Protein AF-A0A1E1WFY2-F1 (afdb_monomer)

InterPro domains:
  IPR058698 CUB domain, metazoa [PF26080] (80-244)

Mean predicted aligned error: 3.87 Å

Structure (mmCIF, N/CA/C/O backbone):
data_AF-A0A1E1WFY2-F1
#
_entry.id   AF-A0A1E1WFY2-F1
#
loop_
_atom_site.group_PDB
_atom_site.id
_atom_site.type_symbol
_atom_site.label_atom_id
_atom_site.label_alt_id
_atom_site.label_comp_id
_atom_site.label_asym_id
_atom_site.label_entity_id
_atom_site.label_seq_id
_atom_site.pdbx_PDB_ins_code
_atom_site.Cartn_x
_atom_site.Cartn_y
_atom_site.Cartn_z
_atom_site.occupancy
_atom_site.B_iso_or_equiv
_atom_site.auth_seq_id
_atom_site.auth_comp_id
_atom_site.auth_asym_id
_atom_site.auth_atom_id
_atom_site.pdbx_PDB_model_num
ATOM 1 N N . MET A 1 1 ? 14.589 0.138 2.483 1.00 93.06 1 MET A N 1
ATOM 2 C CA . MET A 1 1 ? 15.326 -0.641 1.476 1.00 93.06 1 MET A CA 1
ATOM 3 C C . MET A 1 1 ? 15.041 -0.007 0.137 1.00 93.06 1 MET A C 1
ATOM 5 O O . MET A 1 1 ? 13.886 0.296 -0.100 1.00 93.06 1 MET A O 1
ATOM 9 N N . VAL A 1 2 ? 16.063 0.211 -0.686 1.00 95.25 2 VAL A N 1
ATOM 10 C CA . VAL A 1 2 ? 15.942 0.830 -2.009 1.00 95.25 2 VAL A CA 1
ATOM 11 C C . VAL A 1 2 ? 16.598 -0.080 -3.036 1.00 95.25 2 VAL A C 1
ATOM 13 O O . VAL A 1 2 ? 17.821 -0.265 -3.018 1.00 95.25 2 VAL A O 1
ATOM 16 N N . LEU A 1 3 ? 15.756 -0.639 -3.896 1.00 96.06 3 LEU A N 1
ATOM 17 C CA . LEU A 1 3 ? 16.089 -1.449 -5.062 1.00 96.06 3 LEU A CA 1
ATOM 18 C C . LEU A 1 3 ? 15.599 -0.749 -6.336 1.00 96.06 3 LEU A C 1
ATOM 20 O O . LEU A 1 3 ? 14.992 0.323 -6.255 1.00 96.06 3 LEU A O 1
ATOM 24 N N . ALA A 1 4 ? 15.906 -1.318 -7.506 1.00 96.12 4 ALA A N 1
ATOM 25 C CA . ALA A 1 4 ? 15.377 -0.812 -8.763 1.00 96.12 4 ALA A CA 1
ATOM 26 C C . ALA A 1 4 ? 13.846 -0.781 -8.688 1.00 96.12 4 ALA A C 1
ATOM 28 O O . ALA A 1 4 ? 13.233 -1.650 -8.060 1.00 96.12 4 ALA A O 1
ATOM 29 N N . GLN A 1 5 ? 13.252 0.242 -9.301 1.00 96.19 5 GLN A N 1
ATOM 30 C CA . GLN A 1 5 ? 11.806 0.306 -9.495 1.00 96.19 5 GLN A CA 1
ATOM 31 C C . GLN A 1 5 ? 11.330 -0.923 -10.290 1.00 96.19 5 GLN A C 1
ATOM 33 O O . GLN A 1 5 ? 12.148 -1.526 -11.002 1.00 96.19 5 GLN A O 1
ATOM 38 N N . PRO A 1 6 ? 10.047 -1.310 -10.174 1.00 96.44 6 PRO A N 1
ATOM 39 C CA . PRO A 1 6 ? 9.466 -2.238 -11.134 1.00 96.44 6 PRO A CA 1
ATOM 40 C C . PRO A 1 6 ? 9.626 -1.696 -12.562 1.00 96.44 6 PRO A C 1
ATOM 42 O O . PRO A 1 6 ? 9.905 -0.507 -12.768 1.00 96.44 6 PRO A O 1
ATOM 45 N N . ASP A 1 7 ? 9.450 -2.561 -13.558 1.00 95.38 7 ASP A N 1
ATOM 46 C CA . ASP A 1 7 ? 9.245 -2.076 -14.923 1.00 95.38 7 ASP A CA 1
ATOM 47 C C . ASP A 1 7 ? 7.964 -1.228 -15.025 1.00 95.38 7 ASP A C 1
ATOM 49 O O . ASP A 1 7 ? 7.271 -0.977 -14.034 1.00 95.38 7 ASP A O 1
ATOM 53 N N . GLY A 1 8 ? 7.683 -0.694 -16.215 1.00 94.50 8 GLY A N 1
ATOM 54 C CA . GLY A 1 8 ? 6.564 0.229 -16.367 1.00 94.50 8 GLY A CA 1
ATOM 55 C C . GLY A 1 8 ? 5.192 -0.399 -16.112 1.00 94.50 8 GLY A C 1
ATOM 56 O O . GLY A 1 8 ? 4.263 0.353 -15.840 1.00 94.50 8 GLY A O 1
ATOM 57 N N . ASP A 1 9 ? 5.093 -1.733 -16.138 1.00 94.69 9 ASP A N 1
ATOM 58 C CA . ASP A 1 9 ? 3.885 -2.514 -15.841 1.00 94.69 9 ASP A CA 1
ATOM 59 C C . ASP A 1 9 ? 3.888 -3.047 -14.388 1.00 94.69 9 ASP A C 1
ATOM 61 O O . ASP A 1 9 ? 3.226 -4.030 -14.063 1.00 94.69 9 ASP A O 1
ATOM 65 N N . GLY A 1 10 ? 4.693 -2.462 -13.494 1.00 95.62 10 GLY A N 1
ATOM 66 C CA . GLY A 1 10 ? 4.660 -2.804 -12.072 1.00 95.62 10 GLY A CA 1
ATOM 67 C C . GLY A 1 10 ? 5.338 -4.133 -11.710 1.00 95.62 10 GLY A C 1
ATOM 68 O O . GLY A 1 10 ? 5.250 -4.566 -10.557 1.00 95.62 10 GLY A O 1
ATOM 69 N N . VAL A 1 11 ? 6.062 -4.789 -12.626 1.00 96.81 11 VAL A N 1
ATOM 70 C CA . VAL A 1 11 ? 6.688 -6.095 -12.368 1.00 96.81 11 VAL A CA 1
ATOM 71 C C . VAL A 1 11 ? 8.139 -5.947 -11.894 1.00 96.81 11 VAL A C 1
ATOM 73 O O . VAL A 1 11 ? 8.985 -5.279 -12.490 1.00 96.81 11 VAL A O 1
ATOM 76 N N . CYS A 1 12 ? 8.472 -6.631 -10.798 1.00 96.94 12 CYS A N 1
ATOM 77 C CA . CYS A 1 12 ? 9.799 -6.604 -10.178 1.00 96.94 12 CYS A CA 1
ATOM 78 C C . CYS A 1 12 ? 10.823 -7.514 -10.885 1.00 96.94 12 CYS A C 1
ATOM 80 O O . CYS A 1 12 ? 11.250 -8.535 -10.339 1.00 96.94 12 CYS A O 1
ATOM 82 N N . THR A 1 13 ? 11.215 -7.154 -12.110 1.00 95.19 13 THR A N 1
ATOM 83 C CA . THR A 1 13 ? 12.101 -7.958 -12.977 1.00 95.19 13 THR A CA 1
ATOM 84 C C . THR A 1 13 ? 13.595 -7.647 -12.825 1.00 95.19 13 THR A C 1
ATOM 86 O O . THR A 1 13 ? 14.428 -8.544 -12.958 1.00 95.19 13 THR A O 1
ATOM 89 N N . THR A 1 14 ? 13.957 -6.391 -12.542 1.00 95.56 14 THR A N 1
ATOM 90 C CA . THR A 1 14 ? 15.364 -5.939 -12.496 1.00 95.56 14 THR A CA 1
ATOM 91 C C . THR A 1 14 ? 16.041 -6.258 -11.168 1.00 95.56 14 THR A C 1
ATOM 93 O O . THR A 1 14 ? 17.111 -6.864 -11.141 1.00 95.56 14 THR A O 1
ATOM 96 N N . ASP A 1 15 ? 15.422 -5.831 -10.073 1.00 96.94 15 ASP A N 1
ATOM 97 C CA . ASP A 1 15 ? 15.829 -6.145 -8.711 1.00 96.94 15 ASP A CA 1
ATOM 98 C C . ASP A 1 15 ? 14.585 -6.624 -7.963 1.00 96.94 15 ASP A C 1
ATOM 100 O O . ASP A 1 15 ? 13.475 -6.171 -8.245 1.00 96.94 15 ASP A O 1
ATOM 104 N N . SER A 1 16 ? 14.758 -7.503 -6.983 1.00 97.06 16 SER A N 1
ATOM 105 C CA . SER A 1 16 ? 13.634 -8.005 -6.201 1.00 97.06 16 SER A CA 1
ATOM 106 C C . SER A 1 16 ? 14.046 -8.501 -4.825 1.00 97.06 16 SER A C 1
ATOM 108 O O . SER A 1 16 ? 15.197 -8.868 -4.580 1.00 97.06 16 SER A O 1
ATOM 110 N N . VAL A 1 17 ? 13.075 -8.523 -3.917 1.00 97.31 17 VAL A N 1
ATOM 111 C CA . VAL A 1 17 ? 13.140 -9.273 -2.668 1.00 97.31 17 VAL A CA 1
ATOM 112 C C . VAL A 1 17 ? 12.034 -10.302 -2.648 1.00 97.31 17 VAL A C 1
ATOM 114 O O . VAL A 1 17 ? 10.870 -9.985 -2.891 1.00 97.31 17 VAL A O 1
ATOM 117 N N . THR A 1 18 ? 12.413 -11.526 -2.309 1.00 97.00 18 THR A N 1
ATOM 118 C CA . THR A 1 18 ? 11.489 -12.624 -2.053 1.00 97.00 18 THR A CA 1
ATOM 119 C C . THR A 1 18 ? 11.716 -13.168 -0.651 1.00 97.00 18 THR A C 1
ATOM 121 O O . THR A 1 18 ? 12.840 -13.176 -0.135 1.00 97.00 18 THR A O 1
ATOM 124 N N . VAL A 1 19 ? 10.633 -13.615 -0.018 1.00 95.62 19 VAL A N 1
ATOM 125 C CA . VAL A 1 19 ? 10.674 -14.270 1.289 1.00 95.62 19 VAL A CA 1
ATOM 126 C C . VAL A 1 19 ? 9.935 -15.594 1.179 1.00 95.62 19 VAL A C 1
ATOM 128 O O . VAL A 1 19 ? 8.792 -15.638 0.736 1.00 95.62 19 VAL A O 1
ATOM 131 N N . THR A 1 20 ? 10.605 -16.682 1.545 1.00 93.62 20 THR A N 1
ATOM 132 C CA . THR A 1 20 ? 10.083 -18.051 1.418 1.00 93.62 20 THR A CA 1
ATOM 133 C C . THR A 1 20 ? 10.272 -18.833 2.714 1.00 93.62 20 THR A C 1
ATOM 135 O O . THR A 1 20 ? 11.005 -18.401 3.604 1.00 93.62 20 THR A O 1
ATOM 138 N N . GLY A 1 21 ? 9.599 -19.981 2.825 1.00 89.81 21 GLY A N 1
ATOM 139 C CA . GLY A 1 21 ? 9.681 -20.867 3.992 1.00 89.81 21 GLY A CA 1
ATOM 140 C C . GLY A 1 21 ? 8.753 -20.492 5.151 1.00 89.81 21 GLY A C 1
ATOM 141 O O . GLY A 1 21 ? 8.761 -21.185 6.160 1.00 89.81 21 GLY A O 1
ATOM 142 N N . GLY A 1 22 ? 7.967 -19.419 5.035 1.00 87.19 22 GLY A N 1
ATOM 143 C CA . GLY A 1 22 ? 6.903 -19.087 5.987 1.00 87.19 22 GLY A CA 1
ATOM 144 C C . GLY A 1 22 ? 5.543 -19.622 5.544 1.00 87.19 22 GLY A C 1
ATOM 145 O O . GLY A 1 22 ? 5.373 -20.035 4.399 1.00 87.19 22 GLY A O 1
ATOM 146 N N . ASN A 1 23 ? 4.562 -19.564 6.444 1.00 87.06 23 ASN A N 1
ATOM 147 C CA . ASN A 1 23 ? 3.159 -19.835 6.123 1.00 87.06 23 ASN A CA 1
ATOM 148 C C . ASN A 1 23 ? 2.495 -18.633 5.418 1.00 87.06 23 ASN A C 1
ATOM 150 O O . ASN A 1 23 ? 1.517 -18.781 4.691 1.00 87.06 23 ASN A O 1
ATOM 154 N N . THR A 1 24 ? 3.040 -17.426 5.606 1.00 88.12 24 THR A N 1
ATOM 155 C CA . THR A 1 24 ? 2.622 -16.237 4.855 1.00 88.12 24 THR A CA 1
ATOM 156 C C . THR A 1 24 ? 3.202 -16.274 3.445 1.00 88.12 24 THR A C 1
ATOM 158 O O . THR A 1 24 ? 4.419 -16.355 3.267 1.00 88.12 24 THR A O 1
ATOM 161 N N . VAL A 1 25 ? 2.339 -16.140 2.438 1.00 89.88 25 VAL A N 1
ATOM 162 C CA . VAL A 1 25 ? 2.769 -15.897 1.058 1.00 89.88 25 VAL A CA 1
ATOM 163 C C . VAL A 1 25 ? 3.190 -14.436 0.942 1.00 89.88 25 VAL A C 1
ATOM 165 O O . VAL A 1 25 ? 2.354 -13.535 0.946 1.00 89.88 25 VAL A O 1
ATOM 168 N N . VAL A 1 26 ? 4.498 -14.198 0.869 1.00 94.19 26 VAL A N 1
ATOM 169 C CA . VAL A 1 26 ? 5.051 -12.861 0.646 1.00 94.19 26 VAL A CA 1
ATOM 170 C C . VAL A 1 26 ? 5.214 -12.656 -0.861 1.00 94.19 26 VAL A C 1
ATOM 172 O O . VAL A 1 26 ? 5.964 -13.411 -1.486 1.00 94.19 26 VAL A O 1
ATOM 175 N N . PRO A 1 27 ? 4.536 -11.667 -1.468 1.00 95.56 27 PRO A N 1
ATOM 176 C CA . PRO A 1 27 ? 4.723 -11.364 -2.876 1.00 95.56 27 PRO A CA 1
ATOM 177 C C . PRO A 1 27 ? 6.143 -10.849 -3.130 1.00 95.56 27 PRO A C 1
ATOM 179 O O . PRO A 1 27 ? 6.803 -10.304 -2.241 1.00 95.56 27 PRO A O 1
ATOM 182 N N . THR A 1 28 ? 6.616 -11.002 -4.363 1.00 97.12 28 THR A N 1
ATOM 183 C CA . THR A 1 28 ? 7.876 -10.393 -4.791 1.00 97.12 28 THR A CA 1
ATOM 184 C C . THR A 1 28 ? 7.735 -8.874 -4.759 1.00 97.12 28 THR A C 1
ATOM 186 O O . THR A 1 28 ? 6.827 -8.331 -5.381 1.00 97.12 28 THR A O 1
ATOM 189 N N . ILE A 1 29 ? 8.642 -8.185 -4.066 1.00 97.62 29 ILE A N 1
ATOM 190 C CA . ILE A 1 29 ? 8.634 -6.718 -3.978 1.00 97.62 29 ILE A CA 1
ATOM 191 C C . ILE A 1 29 ? 9.946 -6.110 -4.474 1.00 97.62 29 ILE A C 1
ATOM 193 O O . ILE A 1 29 ? 11.000 -6.742 -4.431 1.00 97.62 29 ILE A O 1
ATOM 197 N N . CYS A 1 30 ? 9.896 -4.856 -4.910 1.00 97.50 30 CYS A N 1
ATOM 198 C CA . CYS A 1 30 ? 11.041 -4.082 -5.391 1.00 97.50 30 CYS A CA 1
ATOM 199 C C . CYS A 1 30 ? 10.834 -2.584 -5.118 1.00 97.50 30 CYS A C 1
ATOM 201 O O . CYS A 1 30 ? 9.905 -2.204 -4.405 1.00 97.50 30 CYS A O 1
ATOM 203 N N . GLY A 1 31 ? 11.736 -1.739 -5.618 1.00 96.44 31 GLY A N 1
ATOM 204 C CA . GLY A 1 31 ? 11.680 -0.292 -5.438 1.00 96.44 31 GLY A CA 1
ATOM 205 C C . GLY A 1 31 ? 12.014 0.193 -4.019 1.00 96.44 31 GLY A C 1
ATOM 206 O O . GLY A 1 31 ? 12.881 -0.381 -3.345 1.00 96.44 31 GLY A O 1
ATOM 207 N N . ASP A 1 32 ? 11.383 1.283 -3.568 1.00 96.06 32 ASP A N 1
ATOM 208 C CA . ASP A 1 32 ? 11.642 1.897 -2.257 1.00 96.06 32 ASP A CA 1
ATOM 209 C C . ASP A 1 32 ? 10.626 1.445 -1.202 1.00 96.06 32 ASP A C 1
ATOM 211 O O . ASP A 1 32 ? 9.493 1.907 -1.133 1.00 96.06 32 ASP A O 1
ATOM 215 N N . ASN A 1 33 ? 11.082 0.560 -0.321 1.00 96.56 33 ASN A N 1
ATOM 216 C CA . ASN A 1 33 ? 10.335 0.062 0.833 1.00 96.56 33 ASN A CA 1
ATOM 217 C C . ASN A 1 33 ? 11.015 0.490 2.142 1.00 96.56 33 ASN A C 1
ATOM 219 O O . ASN A 1 33 ? 11.134 -0.269 3.106 1.00 96.56 33 ASN A O 1
ATOM 223 N N . THR A 1 34 ? 11.618 1.679 2.174 1.00 95.56 34 THR A N 1
ATOM 224 C CA . THR A 1 34 ? 12.269 2.202 3.381 1.00 95.56 34 THR A CA 1
ATOM 225 C C . THR A 1 34 ? 11.254 2.506 4.478 1.00 95.56 34 THR A C 1
ATOM 227 O O . THR A 1 34 ? 10.276 3.209 4.264 1.00 95.56 34 THR A O 1
ATOM 230 N N . GLY A 1 35 ? 11.510 1.969 5.675 1.00 94.25 35 GLY A N 1
ATOM 231 C CA . GLY A 1 35 ? 10.627 2.127 6.832 1.00 94.25 35 GLY A CA 1
ATOM 232 C C . GLY A 1 35 ? 9.416 1.190 6.845 1.00 94.25 35 GLY A C 1
ATOM 233 O O . GLY A 1 35 ? 8.635 1.259 7.786 1.00 94.25 35 GLY A O 1
ATOM 234 N N . GLN A 1 36 ? 9.266 0.314 5.847 1.00 95.25 36 GLN A N 1
ATOM 235 C CA . GLN A 1 36 ? 8.200 -0.687 5.818 1.00 95.25 36 GLN A CA 1
ATOM 236 C C . GLN A 1 36 ? 8.658 -2.013 6.438 1.00 95.25 36 GLN A C 1
ATOM 238 O O . GLN A 1 36 ? 9.836 -2.375 6.366 1.00 95.25 36 GLN A O 1
ATOM 243 N N . THR A 1 37 ? 7.710 -2.733 7.037 1.00 95.00 37 THR A N 1
ATOM 244 C CA . THR A 1 37 ? 7.933 -4.007 7.731 1.00 95.00 37 THR A CA 1
ATOM 245 C C . THR A 1 37 ? 7.065 -5.084 7.099 1.00 95.00 37 THR A C 1
ATOM 247 O O . THR A 1 37 ? 5.890 -4.845 6.831 1.00 95.00 37 THR A O 1
ATOM 250 N N . ILE A 1 38 ? 7.644 -6.268 6.906 1.00 95.50 38 ILE A N 1
ATOM 251 C CA . ILE A 1 38 ? 6.947 -7.465 6.436 1.00 95.50 38 ILE A CA 1
ATOM 252 C C . ILE A 1 38 ? 6.769 -8.395 7.632 1.00 95.50 38 ILE A C 1
ATOM 254 O O . ILE A 1 38 ? 7.747 -8.723 8.307 1.00 95.50 38 ILE A O 1
ATOM 258 N N . PHE A 1 39 ? 5.536 -8.819 7.885 1.00 94.94 39 PHE A N 1
ATOM 259 C CA . PHE A 1 39 ? 5.224 -9.846 8.872 1.00 94.94 39 PHE A CA 1
ATOM 260 C C . PHE A 1 39 ? 5.095 -11.195 8.171 1.00 94.94 39 PHE A C 1
ATOM 262 O O . PHE A 1 39 ? 4.452 -11.309 7.131 1.00 94.94 39 PHE A O 1
ATOM 269 N N . VAL A 1 40 ? 5.765 -12.203 8.728 1.00 93.19 40 VAL A N 1
ATOM 270 C CA . VAL A 1 40 ? 5.796 -13.559 8.181 1.00 93.19 40 VAL A CA 1
ATOM 271 C C . VAL A 1 40 ? 5.491 -14.528 9.306 1.00 93.19 40 VAL A C 1
ATOM 273 O O . VAL A 1 40 ? 6.252 -14.643 10.268 1.00 93.19 40 VAL A O 1
ATOM 276 N N . ASP A 1 41 ? 4.372 -15.222 9.169 1.00 89.56 41 ASP A N 1
ATOM 277 C CA . ASP A 1 41 ? 3.983 -16.327 10.022 1.00 89.56 41 ASP A CA 1
ATOM 278 C C . ASP A 1 41 ? 4.946 -17.493 9.809 1.00 89.56 41 ASP A C 1
ATOM 280 O O . ASP A 1 41 ? 5.182 -17.944 8.683 1.00 89.56 41 ASP A O 1
ATOM 284 N N . PHE A 1 42 ? 5.499 -17.988 10.908 1.00 84.12 42 PHE A N 1
ATOM 285 C CA . PHE A 1 42 ? 6.482 -19.059 10.924 1.00 84.12 42 PHE A CA 1
ATOM 286 C C . PHE A 1 42 ? 5.983 -20.175 11.838 1.00 84.12 42 PHE A C 1
ATOM 288 O O . PHE A 1 42 ? 5.717 -19.949 13.016 1.00 84.12 42 PHE A O 1
ATOM 295 N N . ASP A 1 43 ? 5.850 -21.376 11.283 1.00 80.44 43 ASP A N 1
ATOM 296 C CA . ASP A 1 43 ? 5.311 -22.556 11.965 1.00 80.44 43 ASP A CA 1
ATOM 297 C C . ASP A 1 43 ? 6.395 -23.416 12.641 1.00 80.44 43 ASP A C 1
ATOM 299 O O . ASP A 1 43 ? 6.088 -24.443 13.243 1.00 80.44 43 ASP A O 1
ATOM 303 N N . GLY A 1 44 ? 7.666 -23.006 12.554 1.00 79.56 44 GLY A N 1
ATOM 304 C CA . GLY A 1 44 ? 8.794 -23.743 13.123 1.00 79.56 44 GLY A CA 1
ATOM 305 C C . GLY A 1 44 ? 9.414 -24.790 12.197 1.00 79.56 44 GLY A C 1
ATOM 306 O O . GLY A 1 44 ? 10.497 -25.282 12.510 1.00 79.56 44 GLY A O 1
ATOM 307 N N . ASN A 1 45 ? 8.777 -25.127 11.070 1.00 80.62 45 ASN A N 1
ATOM 308 C CA . ASN A 1 45 ? 9.138 -26.310 10.285 1.00 80.62 45 ASN A CA 1
ATOM 309 C C . ASN A 1 45 ? 10.166 -26.026 9.182 1.00 80.62 45 ASN A C 1
ATOM 311 O O . ASN A 1 45 ? 10.976 -26.897 8.857 1.00 80.62 45 ASN A O 1
ATOM 315 N N . THR A 1 46 ? 10.165 -24.818 8.612 1.00 86.38 46 THR A N 1
ATOM 316 C CA . THR A 1 46 ? 11.024 -24.448 7.475 1.00 86.38 46 THR A CA 1
ATOM 317 C C . THR A 1 46 ? 11.717 -23.112 7.681 1.00 86.38 46 THR A C 1
ATOM 319 O O . THR A 1 46 ? 11.078 -22.107 7.960 1.00 86.38 46 THR A O 1
ATOM 322 N N . ALA A 1 47 ? 13.040 -23.066 7.511 1.00 90.62 47 ALA A N 1
ATOM 323 C CA . ALA A 1 47 ? 13.789 -21.823 7.672 1.00 90.62 47 ALA A CA 1
ATOM 324 C C . ALA A 1 47 ? 13.260 -20.715 6.743 1.00 90.62 47 ALA A C 1
ATOM 326 O O . ALA A 1 47 ? 13.137 -20.914 5.531 1.00 90.62 47 ALA A O 1
ATOM 327 N N . ILE A 1 48 ? 13.009 -19.532 7.310 1.00 92.81 48 ILE A N 1
ATOM 328 C CA . ILE A 1 48 ? 12.670 -18.347 6.522 1.00 92.81 48 ILE A CA 1
ATOM 329 C C . ILE A 1 48 ? 13.896 -17.927 5.713 1.00 92.81 48 ILE A C 1
ATOM 331 O O . ILE A 1 48 ? 14.945 -17.612 6.279 1.00 92.81 48 ILE A O 1
ATOM 335 N N . THR A 1 49 ? 13.757 -17.893 4.391 1.00 94.50 49 THR A N 1
ATOM 336 C CA . THR A 1 49 ? 14.815 -17.459 3.474 1.00 94.50 49 THR A CA 1
ATOM 337 C C . THR A 1 49 ? 14.420 -16.143 2.828 1.00 94.50 49 THR A C 1
ATOM 339 O O . THR A 1 49 ? 13.413 -16.072 2.125 1.00 94.50 49 THR A O 1
ATOM 342 N N . ILE A 1 50 ? 15.237 -15.112 3.043 1.00 95.62 50 ILE A N 1
ATOM 343 C CA . ILE A 1 50 ? 15.101 -13.801 2.404 1.00 95.62 50 ILE A CA 1
ATOM 344 C C . ILE A 1 50 ? 16.155 -13.715 1.308 1.00 95.62 50 ILE A C 1
ATOM 346 O O . ILE A 1 50 ? 17.350 -13.768 1.597 1.00 95.62 50 ILE A O 1
ATOM 350 N N . THR A 1 51 ? 15.718 -13.580 0.061 1.00 96.94 51 THR A N 1
ATOM 351 C CA . THR A 1 51 ? 16.611 -13.443 -1.092 1.00 96.94 51 THR A CA 1
ATOM 352 C C . THR A 1 51 ? 16.478 -12.045 -1.664 1.00 96.94 51 THR A C 1
ATOM 354 O O . THR A 1 51 ? 15.375 -11.608 -1.977 1.00 96.94 51 THR A O 1
ATOM 357 N N . VAL A 1 52 ? 17.607 -11.348 -1.794 1.00 97.00 52 VAL A N 1
ATOM 358 C CA . VAL A 1 52 ? 17.698 -10.055 -2.478 1.00 97.00 52 VAL A CA 1
ATOM 359 C C . VAL A 1 52 ? 18.427 -10.284 -3.794 1.00 97.00 52 VAL A C 1
ATOM 361 O O . VAL A 1 52 ? 19.613 -10.612 -3.798 1.00 97.00 52 VAL A O 1
ATOM 364 N N . THR A 1 53 ? 17.716 -10.108 -4.900 1.00 96.38 53 THR A N 1
ATOM 365 C CA . THR A 1 53 ? 18.265 -10.191 -6.251 1.00 96.38 53 THR A CA 1
ATOM 366 C C . THR A 1 53 ? 18.509 -8.784 -6.771 1.00 96.38 53 THR A C 1
ATOM 368 O O . THR A 1 53 ? 17.628 -7.930 -6.709 1.00 96.38 53 THR A O 1
ATOM 371 N N . ALA A 1 54 ? 19.705 -8.547 -7.300 1.00 94.50 54 ALA A N 1
ATOM 372 C CA . ALA A 1 54 ? 20.052 -7.312 -7.986 1.00 94.50 54 ALA A CA 1
ATOM 373 C C . ALA A 1 54 ? 20.804 -7.635 -9.275 1.00 94.50 54 ALA A C 1
ATOM 375 O O . ALA A 1 54 ? 21.699 -8.485 -9.278 1.00 94.50 54 ALA A O 1
ATOM 376 N N . THR A 1 55 ? 20.452 -6.957 -10.364 1.00 92.94 55 THR A N 1
ATOM 377 C CA . THR A 1 55 ? 21.078 -7.169 -11.677 1.00 92.94 55 THR A CA 1
ATOM 378 C C . THR A 1 55 ? 21.934 -5.975 -12.098 1.00 92.94 55 THR A C 1
ATOM 380 O O . THR A 1 55 ? 21.924 -4.910 -11.482 1.00 92.94 55 THR A O 1
ATOM 383 N N . LEU A 1 56 ? 22.698 -6.145 -13.178 1.00 92.25 56 LEU A N 1
ATOM 384 C CA . LEU A 1 56 ? 23.482 -5.069 -13.793 1.00 92.25 56 LEU A CA 1
ATOM 385 C C . LEU A 1 56 ? 22.691 -4.284 -14.856 1.00 92.25 56 LEU A C 1
ATOM 387 O O . LEU A 1 56 ? 23.278 -3.458 -15.548 1.00 92.25 56 LEU A O 1
ATOM 391 N N . ALA A 1 57 ? 21.381 -4.527 -14.999 1.00 89.88 57 ALA A N 1
ATOM 392 C CA . ALA A 1 57 ? 20.554 -3.883 -16.024 1.00 89.88 57 ALA A CA 1
ATOM 393 C C . ALA A 1 57 ? 20.356 -2.375 -15.779 1.00 89.88 57 ALA A C 1
ATOM 395 O O . ALA A 1 57 ? 20.081 -1.628 -16.714 1.00 89.88 57 ALA A O 1
ATOM 396 N N . THR A 1 58 ? 20.530 -1.915 -14.535 1.00 87.75 58 THR A N 1
ATOM 397 C CA . THR A 1 58 ? 20.428 -0.498 -14.160 1.00 87.75 58 THR A CA 1
ATOM 398 C C . THR A 1 58 ? 21.543 -0.088 -13.197 1.00 87.75 58 THR A C 1
ATOM 400 O O . THR A 1 58 ? 21.964 -0.853 -12.316 1.00 87.75 58 THR A O 1
ATOM 403 N N . THR A 1 59 ? 22.016 1.151 -13.342 1.00 87.31 59 THR A N 1
ATOM 404 C CA . THR A 1 59 ? 23.069 1.737 -12.503 1.00 87.31 59 THR A CA 1
ATOM 405 C C . THR A 1 59 ? 22.496 2.822 -11.599 1.00 87.31 59 THR A C 1
ATOM 407 O O . THR A 1 59 ? 22.238 3.939 -12.041 1.00 87.31 59 THR A O 1
ATOM 410 N N . PHE A 1 60 ? 22.322 2.505 -10.319 1.00 91.38 60 PHE A N 1
ATOM 411 C CA . PHE A 1 60 ? 21.961 3.465 -9.277 1.00 91.38 60 PHE A CA 1
ATOM 412 C C . PHE A 1 60 ? 22.420 2.943 -7.904 1.00 91.38 60 PHE A C 1
ATOM 414 O O . PHE A 1 60 ? 22.798 1.776 -7.756 1.00 91.38 60 PHE A O 1
ATOM 421 N N . SER A 1 61 ? 22.393 3.805 -6.887 1.00 91.69 61 SER A N 1
ATOM 422 C CA . SER A 1 61 ? 22.817 3.458 -5.525 1.00 91.69 61 SER A CA 1
ATOM 423 C C . SER A 1 61 ? 21.766 2.620 -4.790 1.00 91.69 61 SER A C 1
ATOM 425 O O . SER A 1 61 ? 20.937 3.150 -4.045 1.00 91.69 61 SER A O 1
ATOM 427 N N . ARG A 1 62 ? 21.834 1.298 -4.972 1.00 94.12 62 ARG A N 1
ATOM 428 C CA . ARG A 1 62 ? 21.090 0.307 -4.179 1.00 94.12 62 ARG A CA 1
ATOM 429 C C . ARG A 1 62 ? 21.496 0.382 -2.708 1.00 94.12 62 ARG A C 1
ATOM 431 O O . ARG A 1 62 ? 22.678 0.514 -2.394 1.00 94.12 62 ARG A O 1
ATOM 438 N N . ARG A 1 63 ? 20.530 0.264 -1.795 1.00 95.00 63 ARG A N 1
ATOM 439 C CA . ARG A 1 63 ? 20.808 0.206 -0.349 1.00 95.00 63 ARG A CA 1
ATOM 440 C C . ARG A 1 63 ? 19.774 -0.626 0.396 1.00 95.00 63 ARG A C 1
ATOM 442 O O . ARG A 1 63 ? 18.574 -0.381 0.299 1.00 95.00 63 ARG A O 1
ATOM 449 N N . TRP A 1 64 ? 20.222 -1.548 1.234 1.00 94.75 64 TRP A N 1
ATOM 450 C CA . TRP A 1 64 ? 19.346 -2.248 2.168 1.00 94.75 64 TRP A CA 1
ATOM 451 C C . TRP A 1 64 ? 20.037 -2.436 3.513 1.00 94.75 64 TRP A C 1
ATOM 453 O O . TRP A 1 64 ? 21.239 -2.654 3.602 1.00 94.75 64 TRP A O 1
ATOM 463 N N . ASN A 1 65 ? 19.241 -2.322 4.568 1.00 94.75 65 ASN A N 1
ATOM 464 C CA . ASN A 1 65 ? 19.596 -2.697 5.923 1.00 94.75 65 ASN A CA 1
ATOM 465 C C . ASN A 1 65 ? 18.341 -3.348 6.502 1.00 94.75 65 ASN A C 1
ATOM 467 O O . ASN A 1 65 ? 17.303 -2.689 6.592 1.00 94.75 65 ASN A O 1
ATOM 471 N N . ILE A 1 66 ? 18.413 -4.647 6.779 1.00 94.94 66 ILE A N 1
ATOM 472 C CA . ILE A 1 66 ? 17.261 -5.460 7.170 1.00 94.94 66 ILE A CA 1
ATOM 473 C C . ILE A 1 66 ? 17.455 -5.855 8.628 1.00 94.94 66 ILE A C 1
ATOM 475 O O . ILE A 1 66 ? 18.396 -6.570 8.968 1.00 94.94 66 ILE A O 1
ATOM 479 N N . LYS A 1 67 ? 16.549 -5.394 9.491 1.00 95.69 67 LYS A N 1
ATOM 480 C CA . LYS A 1 67 ? 16.465 -5.855 10.874 1.00 95.69 67 LYS A CA 1
ATOM 481 C C . LYS A 1 67 ? 15.474 -7.009 10.941 1.00 95.69 67 LYS A C 1
ATOM 483 O O . LYS A 1 67 ? 14.309 -6.836 10.600 1.00 95.69 67 LYS A O 1
ATO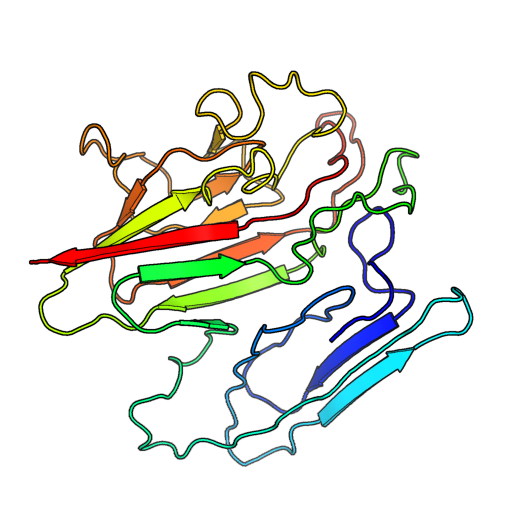M 488 N N . LEU A 1 68 ? 15.934 -8.154 11.429 1.00 93.88 68 LEU A N 1
ATOM 489 C CA . LEU A 1 68 ? 15.090 -9.315 11.688 1.00 93.88 68 LEU A CA 1
ATOM 490 C C . LEU A 1 68 ? 14.729 -9.361 13.169 1.00 93.88 68 LEU A C 1
ATOM 492 O O . LEU A 1 68 ? 15.547 -9.055 14.038 1.00 93.88 68 LEU A O 1
ATOM 496 N N . THR A 1 69 ? 13.483 -9.698 13.474 1.00 92.88 69 THR A N 1
ATOM 497 C CA . THR A 1 69 ? 13.010 -9.875 14.848 1.00 92.88 69 THR A CA 1
ATOM 498 C C . THR A 1 69 ? 12.027 -11.029 14.855 1.00 92.88 69 THR A C 1
ATOM 500 O O . THR A 1 69 ? 10.994 -10.965 14.199 1.00 92.88 69 THR A O 1
ATOM 503 N N . GLN A 1 70 ? 12.370 -12.088 15.581 1.00 91.12 70 GLN A N 1
ATOM 504 C CA . GLN A 1 70 ? 11.474 -13.210 15.802 1.00 91.12 70 GLN A CA 1
ATOM 505 C C . GLN A 1 70 ? 10.627 -12.911 17.037 1.00 91.12 70 GLN A C 1
ATOM 507 O O . GLN A 1 70 ? 11.164 -12.593 18.098 1.00 91.12 70 GLN A O 1
ATOM 512 N N . LEU A 1 71 ? 9.309 -12.979 16.883 1.00 90.50 71 LEU A N 1
ATOM 513 C CA . LEU A 1 71 ? 8.362 -12.776 17.972 1.00 90.50 71 LEU A CA 1
ATOM 514 C C . LEU A 1 71 ? 7.896 -14.140 18.486 1.00 90.50 71 LEU A C 1
ATOM 516 O O . LEU A 1 71 ? 7.598 -15.032 17.694 1.00 90.50 71 LEU A O 1
ATOM 520 N N . GLY A 1 72 ? 7.854 -14.304 19.809 1.00 88.69 72 GLY A N 1
ATOM 521 C CA . GLY A 1 72 ? 7.251 -15.481 20.436 1.00 88.69 72 GLY A CA 1
ATOM 522 C C . GLY A 1 72 ? 5.743 -15.531 20.185 1.00 88.69 72 GLY A C 1
ATOM 523 O O . GLY A 1 72 ? 5.110 -14.493 19.989 1.00 88.69 72 GLY A O 1
ATOM 524 N N . CYS A 1 73 ? 5.159 -16.732 20.216 1.00 84.44 73 CYS A N 1
ATOM 525 C CA . CYS A 1 73 ? 3.716 -16.938 20.011 1.00 84.44 73 CYS A CA 1
ATOM 526 C C . CYS A 1 73 ? 2.848 -16.228 21.067 1.00 84.44 73 CYS A C 1
ATOM 528 O O . CYS A 1 73 ? 1.671 -15.973 20.844 1.00 84.44 73 CYS A O 1
ATOM 530 N N . ASP A 1 74 ? 3.431 -15.923 22.222 1.00 87.44 74 ASP A N 1
ATOM 531 C CA . ASP A 1 74 ? 2.834 -15.227 23.358 1.00 87.44 74 ASP A CA 1
ATOM 532 C C . ASP A 1 74 ? 3.073 -13.708 23.333 1.00 87.44 74 ASP A C 1
ATOM 534 O O . ASP A 1 74 ? 2.620 -12.993 24.228 1.00 87.44 74 ASP A O 1
ATOM 538 N N . CYS A 1 75 ? 3.779 -13.187 22.323 1.00 88.25 75 CYS A N 1
ATOM 539 C CA . CYS A 1 75 ? 4.068 -11.765 22.233 1.00 88.25 75 CYS A CA 1
ATOM 540 C C . CYS A 1 75 ? 2.775 -10.974 21.937 1.00 88.25 75 CYS A C 1
ATOM 542 O O . CYS A 1 75 ? 2.171 -11.158 20.882 1.00 88.25 75 CYS A O 1
ATOM 544 N N . PRO A 1 76 ? 2.371 -10.005 22.783 1.00 81.62 76 PRO A N 1
ATOM 545 C CA . PRO A 1 76 ? 1.168 -9.196 22.538 1.00 81.62 76 PRO A CA 1
ATOM 546 C C . PRO A 1 76 ? 1.243 -8.312 21.281 1.00 81.62 76 PRO A C 1
ATOM 548 O O . PRO A 1 76 ? 0.253 -7.696 20.888 1.00 81.62 76 PRO A O 1
ATOM 551 N N . GLY A 1 77 ? 2.438 -8.181 20.698 1.00 78.69 77 GLY A N 1
ATOM 552 C CA . GLY A 1 77 ? 2.717 -7.385 19.509 1.00 78.69 77 GLY A CA 1
ATOM 553 C C . GLY A 1 77 ? 2.730 -8.178 18.203 1.00 78.69 77 GLY A C 1
ATOM 554 O O . GLY A 1 77 ? 3.127 -7.603 17.192 1.00 78.69 77 GLY A O 1
ATOM 555 N N . ILE A 1 78 ? 2.346 -9.462 18.197 1.00 89.88 78 ILE A N 1
ATOM 556 C CA . ILE A 1 78 ? 2.241 -10.218 16.942 1.00 89.88 78 ILE A CA 1
ATOM 557 C C . ILE A 1 78 ? 1.151 -9.629 16.044 1.00 89.88 78 ILE A C 1
ATOM 559 O O . ILE A 1 78 ? 0.083 -9.223 16.509 1.00 89.88 78 ILE A O 1
ATOM 563 N N . ALA A 1 79 ? 1.436 -9.586 14.745 1.00 91.88 79 ALA A N 1
ATOM 564 C CA . ALA A 1 79 ? 0.408 -9.362 13.745 1.00 91.88 79 ALA A CA 1
ATOM 565 C C . ALA A 1 79 ? -0.554 -10.564 13.735 1.00 91.88 79 ALA A C 1
ATOM 567 O O . ALA A 1 79 ? -0.107 -11.691 13.967 1.00 91.88 79 ALA A O 1
ATOM 568 N N . PRO A 1 80 ? -1.856 -10.366 13.463 1.00 91.56 80 PRO A N 1
ATOM 569 C CA . PRO A 1 80 ? -2.742 -11.488 13.189 1.00 91.56 80 PRO A CA 1
ATOM 570 C C . PRO A 1 80 ? -2.229 -12.308 11.997 1.00 91.56 80 PRO A C 1
ATOM 572 O O . PRO A 1 80 ? -1.635 -11.760 11.065 1.00 91.56 80 PRO A O 1
ATOM 575 N N . ASN A 1 81 ? -2.478 -13.617 12.027 1.00 89.31 81 ASN A N 1
ATOM 576 C CA . ASN A 1 81 ? -2.073 -14.520 10.953 1.00 89.31 81 ASN A CA 1
ATOM 577 C C . ASN A 1 81 ? -2.640 -14.052 9.599 1.00 89.31 81 ASN A C 1
ATOM 579 O O . ASN A 1 81 ? -3.813 -13.683 9.509 1.00 89.31 81 ASN A O 1
ATOM 583 N N . GLY A 1 82 ? -1.804 -14.058 8.560 1.00 87.69 82 GLY A N 1
ATOM 584 C CA . GLY A 1 82 ? -2.171 -13.616 7.209 1.00 87.69 82 GLY A CA 1
ATOM 585 C C . GLY A 1 82 ? -2.034 -12.110 6.941 1.00 87.69 82 GLY A C 1
ATOM 586 O O . GLY A 1 82 ? -2.215 -11.680 5.801 1.00 87.69 82 GLY A O 1
ATOM 587 N N . CYS A 1 83 ? -1.682 -11.295 7.940 1.00 94.50 83 CYS A N 1
ATOM 588 C CA . CYS A 1 83 ? -1.391 -9.874 7.745 1.00 94.50 83 CYS A CA 1
ATOM 589 C C . CYS A 1 83 ? 0.070 -9.680 7.327 1.00 94.50 83 CYS A C 1
ATOM 591 O O . CYS A 1 83 ? 0.982 -10.004 8.084 1.00 94.50 83 CYS A O 1
ATOM 593 N N . LEU A 1 84 ? 0.304 -9.096 6.153 1.00 96.94 84 LEU A N 1
ATOM 594 C CA . LEU A 1 84 ? 1.656 -8.857 5.643 1.00 96.94 84 LEU A CA 1
ATOM 595 C C . LEU A 1 84 ? 2.263 -7.554 6.180 1.00 96.94 84 LEU A C 1
ATOM 597 O O . LEU A 1 84 ? 3.478 -7.449 6.346 1.00 96.94 84 LEU A O 1
ATOM 601 N N . GLN A 1 85 ? 1.416 -6.571 6.486 1.00 97.44 85 GLN A N 1
ATOM 602 C CA . GLN A 1 85 ? 1.784 -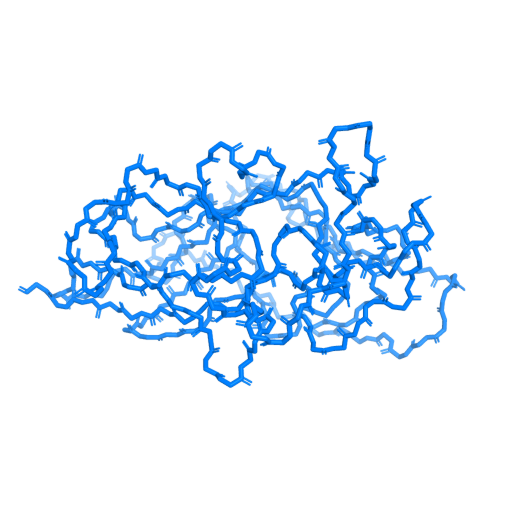5.361 7.216 1.00 97.44 85 GLN A CA 1
ATOM 603 C C . GLN A 1 85 ? 0.919 -5.244 8.474 1.00 97.44 85 GLN A C 1
ATOM 605 O O . GLN A 1 85 ? -0.261 -5.610 8.467 1.00 97.44 85 GLN A O 1
ATOM 610 N N . TYR A 1 86 ? 1.494 -4.708 9.549 1.00 97.06 86 TYR A N 1
ATOM 611 C CA . TYR A 1 86 ? 0.796 -4.529 10.817 1.00 97.06 86 TYR A CA 1
ATOM 612 C C . TYR A 1 86 ? 1.141 -3.192 11.462 1.00 97.06 86 TYR A C 1
ATOM 614 O O . TYR A 1 86 ? 2.312 -2.839 11.613 1.00 97.06 86 TYR A O 1
ATOM 622 N N . TYR A 1 87 ? 0.097 -2.464 11.842 1.00 97.44 87 TYR A N 1
ATOM 623 C CA . TYR A 1 87 ? 0.166 -1.138 12.438 1.00 97.44 87 TYR A CA 1
ATOM 624 C C . TYR A 1 87 ? -0.518 -1.128 13.806 1.00 97.44 87 TYR A C 1
ATOM 626 O O . TYR A 1 87 ? -1.413 -1.925 14.089 1.00 97.44 87 TYR A O 1
ATOM 634 N N . THR A 1 88 ? -0.097 -0.213 14.672 1.00 96.19 88 THR A N 1
ATOM 635 C CA . THR A 1 88 ? -0.617 -0.064 16.038 1.00 96.19 88 THR A CA 1
ATOM 636 C C . THR A 1 88 ? -0.867 1.407 16.357 1.00 96.19 88 THR A C 1
ATOM 638 O O . THR A 1 88 ? -0.471 2.294 15.600 1.00 96.19 88 THR A O 1
ATOM 641 N N . GLY A 1 89 ? -1.527 1.685 17.480 1.00 96.81 89 GLY A N 1
ATOM 642 C CA . GLY A 1 89 ? -1.826 3.049 17.896 1.00 96.81 89 GLY A CA 1
ATOM 643 C C . GLY A 1 89 ? -3.105 3.610 17.278 1.00 96.81 89 GLY A C 1
ATOM 644 O O . GLY A 1 89 ? -3.730 3.020 16.395 1.00 96.81 89 GLY A O 1
ATOM 645 N N . LEU A 1 90 ? -3.510 4.769 17.796 1.00 98.44 90 LEU A N 1
ATOM 646 C CA . LEU A 1 90 ? -4.787 5.404 17.465 1.00 98.44 90 LEU A CA 1
ATOM 647 C C . LEU A 1 90 ? -4.802 6.023 16.074 1.00 98.44 90 LEU A C 1
ATOM 649 O O . LEU A 1 90 ? -5.851 6.074 15.446 1.00 98.44 90 LEU A O 1
ATOM 653 N N . THR A 1 91 ? -3.652 6.492 15.602 1.00 98.69 91 THR A N 1
ATOM 654 C CA . THR A 1 91 ? -3.494 7.094 14.284 1.00 98.69 91 THR A CA 1
ATOM 655 C C . THR A 1 91 ? -2.195 6.628 13.648 1.00 98.69 91 THR A C 1
ATOM 657 O O . THR A 1 91 ? -1.254 6.233 14.339 1.00 98.69 91 THR A O 1
ATOM 660 N N . GLY A 1 92 ? -2.132 6.689 12.325 1.00 98.19 92 GLY A N 1
ATOM 661 C CA . GLY A 1 92 ? -0.923 6.369 11.581 1.00 98.19 92 GLY A CA 1
ATOM 662 C C . GLY A 1 92 ? -1.117 6.530 10.083 1.00 98.19 92 GLY A C 1
ATOM 663 O O . GLY A 1 92 ? -2.174 6.957 9.620 1.00 98.19 92 GLY A O 1
ATOM 664 N N . THR A 1 93 ? -0.081 6.187 9.323 1.00 98.06 93 THR A N 1
ATOM 665 C CA . THR A 1 93 ? -0.109 6.204 7.859 1.00 98.06 93 THR A CA 1
ATOM 666 C C . THR A 1 93 ? 0.288 4.837 7.333 1.00 98.06 93 THR A C 1
ATOM 668 O O . THR A 1 93 ? 1.354 4.321 7.666 1.00 98.06 93 THR A O 1
ATOM 671 N N . ILE A 1 94 ? -0.573 4.273 6.496 1.00 97.81 94 ILE A N 1
ATOM 672 C CA . ILE A 1 94 ? -0.373 3.007 5.802 1.00 97.81 94 ILE A CA 1
ATOM 673 C C . ILE A 1 94 ? 0.033 3.322 4.371 1.00 97.81 94 ILE A C 1
ATOM 675 O O . ILE A 1 94 ? -0.540 4.220 3.753 1.00 97.81 94 ILE A O 1
ATOM 679 N N . ARG A 1 95 ? 1.006 2.582 3.842 1.00 97.94 95 ARG A N 1
ATOM 680 C CA . ARG A 1 95 ? 1.458 2.731 2.458 1.00 97.94 95 ARG A CA 1
ATOM 681 C C . ARG A 1 95 ? 1.515 1.383 1.762 1.00 97.94 95 ARG A C 1
ATOM 683 O O . ARG A 1 95 ? 1.940 0.397 2.370 1.00 97.94 95 ARG A O 1
ATOM 690 N N . SER A 1 96 ? 1.151 1.354 0.484 1.00 98.06 96 SER A N 1
ATOM 691 C CA . SER A 1 96 ? 1.482 0.219 -0.375 1.00 98.06 96 SER A CA 1
ATOM 692 C C . SER A 1 96 ? 2.998 0.016 -0.429 1.00 98.06 96 SER A C 1
ATOM 694 O O . SER A 1 96 ? 3.784 0.949 -0.199 1.00 98.06 96 SER A O 1
ATOM 696 N N . PHE A 1 97 ? 3.429 -1.207 -0.733 1.00 98.25 97 PHE A N 1
ATOM 697 C CA . PHE A 1 97 ? 4.829 -1.431 -1.092 1.00 98.25 97 PHE A CA 1
ATOM 698 C C . PHE A 1 97 ? 5.202 -0.551 -2.294 1.00 98.25 97 PHE A C 1
ATOM 700 O O . PHE A 1 97 ? 4.370 -0.287 -3.160 1.00 98.25 97 PHE A O 1
ATOM 707 N N . ASN A 1 98 ? 6.438 -0.057 -2.298 1.00 97.88 98 ASN A N 1
ATOM 708 C CA . ASN A 1 98 ? 6.989 0.865 -3.293 1.00 97.88 98 ASN A CA 1
ATOM 709 C C . ASN A 1 98 ? 6.245 2.207 -3.479 1.00 97.88 98 ASN A C 1
ATOM 711 O O . ASN A 1 98 ? 6.445 2.886 -4.486 1.00 97.88 98 ASN A O 1
ATOM 715 N N . TYR A 1 99 ? 5.424 2.647 -2.517 1.00 97.12 99 TYR A N 1
ATOM 716 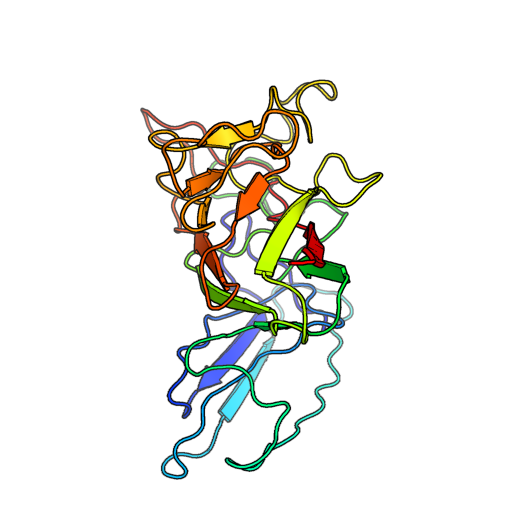C CA . TYR A 1 99 ? 4.845 3.992 -2.587 1.00 97.12 99 TYR A CA 1
ATOM 717 C C . TYR A 1 99 ? 5.951 5.065 -2.618 1.00 97.12 99 TYR A C 1
ATOM 719 O O . TYR A 1 99 ? 6.722 5.206 -1.661 1.00 97.12 99 TYR A O 1
ATOM 727 N N . GLY A 1 100 ? 6.008 5.844 -3.700 1.00 90.75 100 GLY A N 1
ATOM 728 C CA . GLY A 1 100 ? 7.018 6.875 -3.949 1.00 90.75 100 GLY A CA 1
ATOM 729 C C . GLY A 1 100 ? 6.407 8.222 -4.338 1.00 90.75 100 GLY A C 1
ATOM 730 O O . GLY A 1 100 ? 5.212 8.325 -4.579 1.00 90.75 100 GLY A O 1
ATOM 731 N N . THR A 1 101 ? 7.221 9.281 -4.373 1.00 85.56 101 THR A N 1
ATOM 732 C CA . THR A 1 101 ? 6.775 10.639 -4.760 1.00 85.56 101 THR A CA 1
ATOM 733 C C . THR A 1 101 ? 7.251 11.082 -6.143 1.00 85.56 101 THR A C 1
ATOM 735 O O . THR A 1 101 ? 6.703 12.035 -6.699 1.00 85.56 101 THR A O 1
ATOM 738 N N . ALA A 1 102 ? 8.281 10.429 -6.683 1.00 85.56 102 ALA A N 1
ATOM 739 C CA . ALA A 1 102 ? 8.709 10.606 -8.067 1.00 85.56 102 ALA A CA 1
ATOM 740 C C . ALA A 1 102 ? 7.822 9.764 -8.999 1.00 85.56 102 ALA A C 1
ATOM 742 O O . ALA A 1 102 ? 7.016 8.977 -8.518 1.00 85.56 102 ALA A O 1
ATOM 743 N N . ALA A 1 103 ? 7.944 9.962 -10.310 1.00 83.31 103 ALA A N 1
ATOM 744 C CA . ALA A 1 103 ? 7.361 9.056 -11.298 1.00 83.31 103 ALA A CA 1
ATOM 745 C C . ALA A 1 103 ? 8.317 7.884 -11.571 1.00 83.31 103 ALA A C 1
ATOM 747 O O . ALA A 1 103 ? 9.542 8.056 -11.486 1.00 83.31 103 ALA A O 1
ATOM 748 N N . ASN A 1 104 ? 7.776 6.724 -11.954 1.00 92.38 104 ASN A N 1
ATOM 749 C CA . ASN A 1 104 ? 8.594 5.638 -12.474 1.00 92.38 104 ASN A CA 1
ATOM 750 C C . ASN A 1 104 ? 9.009 6.016 -13.899 1.00 92.38 104 ASN A C 1
ATOM 752 O O . ASN A 1 104 ? 8.178 6.266 -14.765 1.00 92.38 104 ASN A O 1
ATOM 756 N N . THR A 1 105 ? 10.315 6.107 -14.135 1.00 88.88 105 THR A N 1
ATOM 757 C CA . THR A 1 105 ? 10.859 6.541 -15.427 1.00 88.88 105 THR A CA 1
ATOM 758 C C . THR A 1 105 ? 10.855 5.437 -16.485 1.00 88.88 105 THR A C 1
ATOM 760 O O . THR A 1 105 ? 11.211 5.705 -17.630 1.00 88.88 105 THR A O 1
ATOM 763 N N . ALA A 1 106 ? 10.539 4.193 -16.112 1.00 92.62 106 ALA A N 1
ATOM 764 C CA . ALA A 1 106 ? 10.353 3.111 -17.069 1.00 92.62 106 ALA A CA 1
ATOM 765 C C . ALA A 1 106 ? 9.045 3.318 -17.845 1.00 92.62 106 ALA A C 1
ATOM 767 O O . ALA A 1 106 ? 8.046 3.751 -17.277 1.00 92.62 106 ALA A O 1
ATOM 768 N N . LEU A 1 107 ? 9.054 3.001 -19.139 1.00 93.62 107 LEU A N 1
ATOM 769 C CA . LEU A 1 107 ? 7.830 2.956 -19.935 1.00 93.62 107 LEU A CA 1
ATOM 770 C C . LEU A 1 107 ? 7.153 1.596 -19.761 1.00 93.62 107 LEU A C 1
ATOM 772 O O . LEU A 1 107 ? 7.841 0.575 -19.679 1.00 93.62 107 LEU A O 1
ATOM 776 N N . SER A 1 108 ? 5.824 1.600 -19.714 1.00 92.88 108 SER A N 1
ATOM 777 C CA . SER A 1 108 ? 5.001 0.387 -19.715 1.00 92.88 108 SER A CA 1
ATOM 778 C C . SER A 1 108 ? 5.008 -0.287 -21.092 1.00 92.88 108 SER A C 1
ATOM 780 O O . SER A 1 108 ? 5.471 0.297 -22.084 1.00 92.88 108 SER A O 1
ATOM 782 N N . ALA A 1 109 ? 4.448 -1.494 -21.202 1.00 90.12 109 ALA A N 1
ATOM 783 C CA . ALA A 1 109 ? 4.277 -2.170 -22.491 1.00 90.12 109 ALA A CA 1
ATOM 784 C C . ALA A 1 109 ? 3.419 -1.360 -23.485 1.00 90.12 109 ALA A C 1
ATOM 786 O O . ALA A 1 109 ? 3.547 -1.531 -24.700 1.00 90.12 109 ALA A O 1
ATOM 787 N N . SER A 1 110 ? 2.584 -0.441 -22.983 1.00 89.62 110 SER A N 1
ATOM 788 C CA . SER A 1 110 ? 1.773 0.484 -23.790 1.00 89.62 110 SER A CA 1
ATOM 789 C C . SER A 1 110 ? 2.500 1.786 -24.162 1.00 89.62 110 SER A C 1
ATOM 791 O O . SER A 1 110 ? 1.886 2.677 -24.743 1.00 89.62 110 SER A O 1
ATOM 793 N N . LEU A 1 111 ? 3.805 1.898 -23.872 1.00 91.31 111 LEU A N 1
ATOM 794 C CA . LEU A 1 111 ? 4.647 3.073 -24.144 1.00 91.31 111 LEU A CA 1
ATOM 795 C C . LEU A 1 111 ? 4.198 4.355 -23.420 1.00 91.31 111 LEU A C 1
ATOM 797 O O . LEU A 1 111 ? 4.442 5.460 -23.906 1.00 91.31 111 LEU A O 1
ATOM 801 N N . VAL A 1 112 ? 3.574 4.208 -22.252 1.00 91.56 112 VAL A N 1
ATOM 802 C CA . VAL A 1 112 ? 3.187 5.311 -21.357 1.00 91.56 112 VAL A CA 1
ATOM 803 C C . VAL A 1 112 ? 4.041 5.297 -20.088 1.00 91.56 112 VAL A C 1
ATOM 805 O O . VAL A 1 112 ? 4.773 4.334 -19.838 1.00 91.56 112 VAL A O 1
ATOM 808 N N . THR A 1 113 ? 3.992 6.378 -19.308 1.00 93.56 113 THR A N 1
ATOM 809 C CA . THR A 1 113 ? 4.746 6.501 -18.054 1.00 93.56 113 THR A CA 1
ATOM 810 C C . THR A 1 113 ? 4.373 5.383 -17.084 1.00 93.56 113 THR A C 1
ATOM 812 O O . THR A 1 113 ? 3.199 5.176 -16.778 1.00 93.56 113 THR A O 1
ATOM 815 N N . GLY A 1 114 ? 5.385 4.671 -16.593 1.00 93.69 114 GLY A N 1
ATOM 816 C CA . GLY A 1 114 ? 5.201 3.493 -15.765 1.00 93.69 114 GLY A CA 1
ATOM 817 C C . GLY A 1 114 ? 4.649 3.776 -14.374 1.00 93.69 114 GLY A C 1
ATOM 818 O O . GLY A 1 114 ? 4.758 4.881 -13.834 1.00 93.69 114 GLY A O 1
ATOM 819 N N . THR A 1 115 ? 4.108 2.727 -13.767 1.00 94.56 115 THR A N 1
ATOM 820 C CA . THR A 1 115 ? 3.566 2.759 -12.409 1.00 94.56 115 THR A CA 1
ATOM 821 C C . THR A 1 115 ? 4.635 2.478 -11.341 1.00 94.56 115 THR A C 1
ATOM 823 O O . THR A 1 115 ? 5.626 1.783 -11.575 1.00 94.56 115 THR A O 1
ATOM 826 N N . HIS A 1 116 ? 4.464 3.039 -10.144 1.00 95.69 116 HIS A N 1
ATOM 827 C CA . HIS A 1 116 ? 5.172 2.600 -8.932 1.00 95.69 116 HIS A CA 1
ATOM 828 C C . HIS A 1 116 ? 4.468 1.428 -8.249 1.00 95.69 116 HIS A C 1
ATOM 830 O O . HIS A 1 116 ? 5.093 0.691 -7.480 1.00 95.69 116 HIS A O 1
ATOM 836 N N . GLN A 1 117 ? 3.166 1.295 -8.479 1.00 95.50 117 GLN A N 1
ATOM 837 C CA . GLN A 1 117 ? 2.370 0.209 -7.943 1.00 95.50 117 GLN A CA 1
ATOM 838 C C . GLN A 1 117 ? 2.942 -1.113 -8.434 1.00 95.50 117 GLN A C 1
ATOM 840 O O . GLN A 1 117 ? 3.253 -1.280 -9.607 1.00 95.50 117 GLN A O 1
ATOM 845 N N . ILE A 1 118 ? 3.152 -2.035 -7.503 1.00 97.12 118 ILE A N 1
ATOM 846 C CA . ILE A 1 118 ? 3.633 -3.361 -7.862 1.00 97.12 118 ILE A CA 1
ATOM 847 C C . ILE A 1 118 ? 2.424 -4.179 -8.314 1.00 97.12 118 ILE A C 1
ATOM 849 O O . ILE A 1 118 ? 1.405 -4.220 -7.619 1.00 97.12 118 ILE A O 1
ATOM 853 N N . ALA A 1 119 ? 2.569 -4.839 -9.454 1.00 96.50 119 ALA A N 1
ATOM 854 C CA . ALA A 1 119 ? 1.571 -5.717 -10.039 1.00 96.50 119 ALA A CA 1
ATOM 855 C C . ALA A 1 119 ? 1.457 -7.048 -9.274 1.00 96.50 119 ALA A C 1
ATOM 857 O O . ALA A 1 119 ? 2.419 -7.531 -8.666 1.00 96.50 119 ALA A O 1
ATOM 858 N N . ASN A 1 120 ? 0.297 -7.698 -9.377 1.00 96.12 120 ASN A N 1
ATOM 859 C CA . ASN A 1 120 ? 0.017 -9.039 -8.845 1.00 96.12 120 ASN A CA 1
ATOM 860 C C . ASN A 1 120 ? 0.176 -9.180 -7.318 1.00 96.12 120 ASN A C 1
ATOM 862 O O . ASN A 1 120 ? 0.637 -10.213 -6.816 1.00 96.12 120 ASN A O 1
ATOM 866 N N . LEU A 1 121 ? -0.201 -8.151 -6.559 1.00 97.25 121 LEU A N 1
ATOM 867 C CA . LEU A 1 121 ? -0.239 -8.199 -5.102 1.00 97.25 121 LEU A CA 1
ATOM 868 C C . LEU A 1 121 ? -1.615 -8.645 -4.604 1.00 97.25 121 LEU A C 1
ATOM 870 O O . LEU A 1 121 ? -2.651 -8.215 -5.096 1.00 97.25 121 LEU A O 1
ATOM 874 N N . ASN A 1 122 ? -1.629 -9.474 -3.562 1.00 97.31 122 ASN A N 1
ATOM 875 C CA . ASN A 1 122 ? -2.838 -9.794 -2.810 1.00 97.31 122 ASN A CA 1
ATOM 876 C C . ASN A 1 122 ? -2.463 -10.016 -1.344 1.00 97.31 122 ASN A C 1
ATOM 878 O O . ASN A 1 122 ? -1.908 -11.059 -0.996 1.00 97.31 122 ASN A O 1
ATOM 882 N N . TYR A 1 123 ? -2.679 -9.008 -0.498 1.00 97.56 123 TYR A N 1
ATOM 883 C CA . TYR A 1 123 ? -2.260 -9.071 0.901 1.00 97.56 123 TYR A CA 1
ATOM 884 C C . TYR A 1 123 ? -3.149 -8.260 1.841 1.00 97.56 123 TYR A C 1
ATOM 886 O O . TYR A 1 123 ? -3.774 -7.272 1.456 1.00 97.56 123 TYR A O 1
ATOM 894 N N . GLY A 1 124 ? -3.178 -8.679 3.108 1.00 97.69 124 GLY A N 1
ATOM 895 C CA . GLY A 1 124 ? -3.843 -7.960 4.190 1.00 97.69 124 GLY A CA 1
ATOM 896 C C . GLY A 1 124 ? -2.901 -7.011 4.930 1.00 97.69 124 GLY A C 1
ATOM 897 O O . GLY A 1 124 ? -1.752 -7.350 5.227 1.00 97.69 124 GLY A O 1
ATOM 898 N N . ILE A 1 125 ? -3.418 -5.838 5.280 1.00 98.50 125 ILE A N 1
ATOM 899 C CA . ILE A 1 125 ? -2.818 -4.869 6.193 1.00 98.50 125 ILE A CA 1
ATOM 900 C C . ILE A 1 125 ? -3.699 -4.785 7.426 1.00 98.50 125 ILE A C 1
ATOM 902 O O . ILE A 1 125 ? -4.864 -4.400 7.342 1.00 98.50 125 ILE A O 1
ATOM 906 N N . CYS A 1 126 ? -3.136 -5.103 8.581 1.00 98.00 126 CYS A N 1
ATOM 907 C CA . CYS A 1 126 ? -3.887 -5.138 9.825 1.00 98.00 126 CYS A CA 1
ATOM 908 C C . CYS A 1 126 ? -3.519 -3.963 10.718 1.00 98.00 126 CYS A C 1
ATOM 910 O O . CYS A 1 126 ? -2.357 -3.566 10.807 1.00 98.00 126 CYS A O 1
ATOM 912 N N . ILE A 1 127 ? -4.513 -3.418 11.409 1.00 98.19 127 ILE A N 1
ATOM 913 C CA . ILE A 1 127 ? -4.317 -2.385 12.420 1.00 98.19 127 ILE A CA 1
ATOM 914 C C . ILE A 1 127 ? -4.846 -2.920 13.742 1.00 98.19 127 ILE A C 1
ATOM 916 O O . ILE A 1 127 ? -5.985 -3.379 13.841 1.00 98.19 127 ILE A O 1
ATOM 920 N N . ARG A 1 128 ? -4.009 -2.884 14.778 1.00 96.88 128 ARG A N 1
ATOM 921 C CA . ARG A 1 128 ? -4.412 -3.315 16.113 1.00 96.88 128 ARG A CA 1
ATOM 922 C C . ARG A 1 128 ? -5.526 -2.422 16.634 1.00 96.88 128 ARG A C 1
ATOM 924 O O . ARG A 1 128 ? -5.335 -1.217 16.752 1.00 96.88 128 ARG A O 1
ATOM 931 N N . MET A 1 129 ? -6.647 -3.016 17.021 1.00 95.56 129 MET A N 1
ATOM 932 C CA . MET A 1 129 ? -7.690 -2.296 17.744 1.00 95.56 129 MET A CA 1
ATOM 933 C C . MET A 1 129 ? -7.187 -1.899 19.134 1.00 95.56 129 MET A C 1
ATOM 935 O O . MET A 1 129 ? -6.811 -2.764 19.927 1.00 95.56 129 MET A O 1
ATOM 939 N N . GLU A 1 130 ? -7.184 -0.604 19.436 1.00 96.12 130 GLU A N 1
ATOM 940 C CA . GLU A 1 130 ? -6.824 -0.111 20.764 1.00 96.12 130 GLU A CA 1
ATOM 941 C C . GLU A 1 130 ? -8.029 -0.189 21.715 1.00 96.12 130 GLU A C 1
ATOM 943 O O . GLU A 1 130 ? -9.193 -0.117 21.311 1.00 96.12 130 GLU A O 1
ATOM 948 N N . ALA A 1 131 ? -7.762 -0.357 23.011 1.00 95.25 131 ALA A N 1
ATOM 949 C CA . ALA A 1 131 ? -8.818 -0.488 24.009 1.00 95.25 131 ALA A CA 1
ATOM 950 C C . ALA A 1 131 ? -9.721 0.760 24.038 1.00 95.25 131 ALA A C 1
ATOM 952 O O . ALA A 1 131 ? -9.230 1.884 24.121 1.00 95.25 131 ALA A O 1
ATOM 953 N N . GLY A 1 132 ? -11.041 0.554 23.999 1.00 96.94 132 GLY A N 1
ATOM 954 C CA . GLY A 1 132 ? -12.030 1.640 23.968 1.00 96.94 132 GLY A CA 1
ATOM 955 C C . GLY A 1 132 ? -12.340 2.192 22.572 1.00 96.94 132 GLY A C 1
ATOM 956 O O . GLY A 1 132 ? -13.095 3.154 22.471 1.00 96.94 132 GLY A O 1
ATOM 957 N N . TYR A 1 133 ? -11.804 1.589 21.505 1.00 98.25 133 TYR A N 1
ATOM 958 C CA . TYR A 1 133 ? -12.052 2.000 20.123 1.00 98.25 133 TYR A CA 1
ATOM 959 C C . TYR A 1 133 ? -12.819 0.929 19.343 1.00 98.25 133 TYR A C 1
ATOM 961 O O . TYR A 1 133 ? -12.558 -0.272 19.451 1.00 98.25 133 TYR A O 1
ATOM 969 N N . CYS A 1 134 ? -13.813 1.373 18.573 1.00 97.25 134 CYS A N 1
ATOM 970 C CA . CYS A 1 134 ? -14.827 0.505 17.975 1.00 97.25 134 CYS A CA 1
ATOM 971 C C . CYS A 1 134 ? -14.905 0.591 16.448 1.00 97.25 134 CYS A C 1
ATOM 973 O O . CYS A 1 134 ? -15.459 -0.323 15.836 1.00 97.25 134 CYS A O 1
ATOM 975 N N . ALA A 1 135 ? -14.349 1.641 15.845 1.00 98.56 135 ALA A N 1
ATOM 976 C CA . ALA A 1 135 ? -14.291 1.818 14.400 1.00 98.56 135 ALA A CA 1
ATOM 977 C C . ALA A 1 135 ? -12.948 2.418 13.969 1.00 98.56 135 ALA A C 1
ATOM 979 O O . ALA A 1 135 ? -12.183 2.917 14.795 1.00 98.56 135 ALA A O 1
ATOM 980 N N . ILE A 1 136 ? -12.670 2.375 12.673 1.00 98.88 136 ILE A N 1
ATOM 981 C CA . ILE A 1 136 ? -11.489 2.959 12.049 1.00 98.88 136 ILE A CA 1
ATOM 982 C C . ILE A 1 136 ? -11.917 3.799 10.851 1.00 98.88 136 ILE A C 1
ATOM 984 O O . ILE A 1 136 ? -12.742 3.381 10.042 1.00 98.88 136 ILE A O 1
ATOM 988 N N . GLN A 1 137 ? -11.379 5.005 10.760 1.00 98.81 137 GLN A N 1
ATOM 989 C CA . GLN A 1 137 ? -11.526 5.887 9.616 1.00 98.81 137 GLN A CA 1
ATOM 990 C C . GLN A 1 137 ? -10.262 5.827 8.772 1.00 98.81 137 GLN A C 1
ATOM 992 O O . GLN A 1 137 ? -9.166 5.895 9.325 1.00 98.81 137 GLN A O 1
ATOM 997 N N . TYR A 1 138 ? -10.426 5.756 7.455 1.00 98.81 138 TYR A N 1
ATOM 998 C CA . TYR A 1 138 ? -9.354 5.894 6.478 1.00 98.81 138 TYR A CA 1
ATOM 999 C C . TYR A 1 138 ? -9.567 7.169 5.671 1.00 98.81 138 TYR A C 1
ATOM 1001 O O . TYR A 1 138 ? -10.689 7.464 5.254 1.00 98.81 138 TYR A O 1
ATOM 1009 N N . SER A 1 139 ? -8.495 7.913 5.434 1.00 98.62 139 SER A N 1
ATOM 1010 C CA . SER A 1 139 ? -8.481 9.121 4.611 1.00 98.62 139 SER A CA 1
ATOM 1011 C C . SER A 1 139 ? -7.185 9.212 3.816 1.00 98.62 139 SER A C 1
ATOM 1013 O O . SER A 1 139 ? -6.191 8.559 4.135 1.00 98.62 139 SER A O 1
ATOM 1015 N N . GLN A 1 140 ? -7.172 10.038 2.774 1.00 97.25 140 GLN A N 1
ATOM 1016 C CA . GLN A 1 140 ? -5.934 10.361 2.072 1.00 97.25 140 GLN A CA 1
ATOM 1017 C C . GLN A 1 140 ? -4.929 11.046 3.000 1.00 97.25 140 GLN A C 1
ATOM 1019 O O . GLN A 1 140 ? -5.295 11.828 3.882 1.00 97.25 140 GLN A O 1
ATOM 1024 N N . THR A 1 141 ? -3.641 10.778 2.779 1.00 96.62 141 THR A N 1
ATOM 1025 C CA . THR A 1 141 ? -2.586 11.545 3.448 1.00 96.62 141 THR A CA 1
ATOM 1026 C C . THR A 1 141 ? -2.659 13.003 2.993 1.00 96.62 141 THR A C 1
ATOM 1028 O O . THR A 1 141 ? -2.718 13.292 1.799 1.00 96.62 141 THR A O 1
ATOM 1031 N N . ALA A 1 142 ? -2.660 13.937 3.944 1.00 93.69 142 ALA A N 1
ATOM 1032 C CA . ALA A 1 142 ? -2.751 15.361 3.639 1.00 93.69 142 ALA A CA 1
ATOM 1033 C C . ALA A 1 142 ? -1.563 15.855 2.792 1.00 93.69 142 ALA A C 1
ATOM 1035 O O . ALA A 1 142 ? -0.440 15.374 2.940 1.00 93.69 142 ALA A O 1
ATOM 1036 N N . ASN A 1 143 ? -1.807 16.884 1.972 1.00 92.12 143 ASN A N 1
ATOM 1037 C CA . ASN A 1 143 ? -0.814 17.548 1.114 1.00 92.12 143 ASN A CA 1
ATOM 1038 C C . ASN A 1 143 ? -0.158 16.647 0.053 1.00 92.12 143 ASN A C 1
ATOM 1040 O O . ASN A 1 143 ? 0.919 16.970 -0.444 1.00 92.12 143 ASN A O 1
ATOM 1044 N N . ASP A 1 144 ? -0.806 15.542 -0.309 1.00 94.62 144 ASP A N 1
ATOM 1045 C CA . ASP A 1 144 ? -0.372 14.672 -1.395 1.00 94.62 144 ASP A CA 1
ATOM 1046 C C . ASP A 1 144 ? -1.583 14.261 -2.235 1.00 94.62 144 ASP A C 1
ATOM 1048 O O . ASP A 1 144 ? -2.337 13.353 -1.880 1.00 94.62 144 ASP A O 1
ATOM 1052 N N . ILE A 1 145 ? -1.777 14.955 -3.356 1.00 95.00 145 ILE A N 1
ATOM 1053 C CA . ILE A 1 145 ? -2.880 14.692 -4.291 1.00 95.00 145 ILE A CA 1
ATOM 1054 C C . ILE A 1 145 ? -2.750 13.327 -4.983 1.00 95.00 145 ILE A C 1
ATOM 1056 O O . ILE A 1 145 ? -3.730 12.825 -5.518 1.00 95.00 145 ILE A O 1
ATOM 1060 N N . TYR A 1 146 ? -1.571 12.699 -4.932 1.00 96.12 146 TYR A N 1
ATOM 1061 C CA . TYR A 1 146 ? -1.306 11.386 -5.523 1.00 96.12 146 TYR A CA 1
ATOM 1062 C C . TYR A 1 146 ? -1.390 10.246 -4.501 1.00 96.12 146 TYR A C 1
ATOM 1064 O O . TYR A 1 146 ? -1.176 9.085 -4.852 1.00 96.12 146 TYR A O 1
ATOM 1072 N N . SER A 1 147 ? -1.723 10.566 -3.243 1.00 96.88 147 SER A N 1
ATOM 1073 C CA . SER A 1 147 ? -1.783 9.616 -2.123 1.00 96.88 147 SER A CA 1
ATOM 1074 C C . SER A 1 147 ? -2.799 8.498 -2.278 1.00 96.88 147 SER A C 1
ATOM 1076 O O . SER A 1 147 ? -2.786 7.558 -1.489 1.00 96.88 147 SER A O 1
ATOM 1078 N N . PHE A 1 148 ? -3.655 8.561 -3.287 1.00 97.81 148 PHE A N 1
ATOM 1079 C CA . PHE A 1 148 ? -4.448 7.425 -3.708 1.00 97.81 148 PHE A CA 1
ATOM 1080 C C . PHE A 1 148 ? -4.602 7.476 -5.226 1.00 97.81 148 PHE A C 1
ATOM 1082 O O . PHE 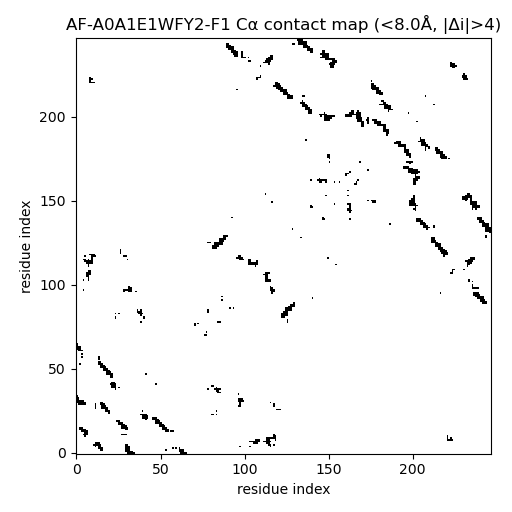A 1 148 ? -5.480 8.154 -5.751 1.00 97.81 148 PHE A O 1
ATOM 1089 N N . THR A 1 149 ? -3.683 6.810 -5.918 1.00 96.75 149 THR A N 1
ATOM 1090 C CA . THR A 1 149 ? -3.683 6.651 -7.374 1.00 96.75 149 THR A CA 1
ATOM 1091 C C . THR A 1 149 ? -3.434 5.180 -7.654 1.00 96.75 149 THR A C 1
ATOM 1093 O O . THR A 1 149 ? -2.292 4.738 -7.726 1.00 96.75 149 THR A O 1
ATOM 1096 N N . VAL A 1 150 ? -4.525 4.420 -7.726 1.00 95.81 150 VAL A N 1
ATOM 1097 C CA . VAL A 1 150 ? -4.520 2.947 -7.753 1.00 95.81 150 VAL A CA 1
ATOM 1098 C C . VAL A 1 150 ? -4.940 2.397 -9.116 1.00 95.81 150 VAL A C 1
ATOM 1100 O O . VAL A 1 150 ? -4.464 1.341 -9.498 1.00 95.81 150 VAL A O 1
ATOM 1103 N N . THR A 1 151 ? -5.808 3.120 -9.833 1.00 93.50 151 THR A N 1
ATOM 1104 C CA . THR A 1 151 ? -6.259 2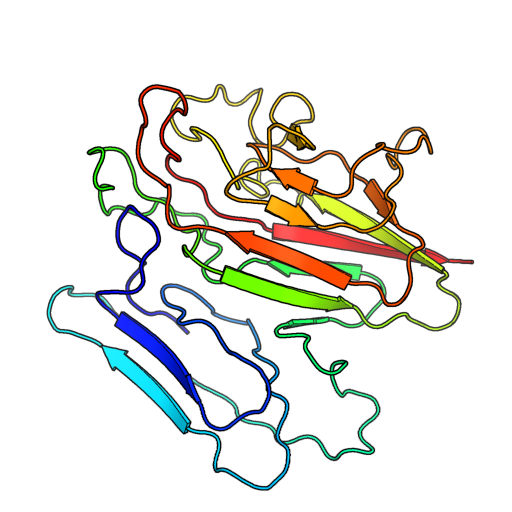.782 -11.195 1.00 93.50 151 THR A CA 1
ATOM 1105 C C . THR A 1 151 ? -6.522 4.070 -11.967 1.00 93.50 151 THR A C 1
ATOM 1107 O O . THR A 1 151 ? -7.016 5.045 -11.393 1.00 93.50 151 THR A O 1
ATOM 1110 N N . GLY A 1 152 ? -6.244 4.074 -13.262 1.00 92.50 152 GLY A N 1
ATOM 1111 C CA . GLY A 1 152 ? -6.495 5.156 -14.203 1.00 92.50 152 GLY A CA 1
ATOM 1112 C C . GLY A 1 152 ? -5.245 5.941 -14.590 1.00 92.50 152 GLY A C 1
ATOM 1113 O O . GLY A 1 152 ? -4.126 5.640 -14.192 1.00 92.50 152 GLY A O 1
ATOM 1114 N N . ASP A 1 153 ? -5.462 7.002 -15.362 1.00 93.56 153 ASP A N 1
ATOM 1115 C CA . ASP A 1 153 ? -4.392 7.795 -15.962 1.00 93.56 153 ASP A CA 1
ATOM 1116 C C . ASP A 1 153 ? -4.057 9.029 -15.108 1.00 93.56 153 ASP A C 1
ATOM 1118 O O . ASP A 1 153 ? -4.761 10.042 -15.154 1.00 93.56 153 ASP A O 1
ATOM 1122 N N . VAL A 1 154 ? -2.988 8.946 -14.306 1.00 94.44 154 VAL A N 1
ATOM 1123 C CA . VAL A 1 154 ? -2.527 10.068 -13.468 1.00 94.44 154 VAL A CA 1
ATOM 1124 C C . VAL A 1 154 ? -1.993 11.225 -14.315 1.00 94.44 154 VAL A C 1
ATOM 1126 O O . VAL A 1 154 ? -2.158 12.381 -13.930 1.00 94.44 154 VAL A O 1
ATOM 1129 N N . GLU A 1 155 ? -1.337 10.937 -15.441 1.00 92.88 155 GLU A N 1
ATOM 1130 C CA . GLU A 1 155 ? -0.669 11.945 -16.273 1.00 92.88 155 GLU A CA 1
ATOM 1131 C C . GLU A 1 155 ? -1.675 12.754 -17.105 1.00 92.88 155 GLU A C 1
ATOM 1133 O O . GLU A 1 155 ? -1.515 13.964 -17.274 1.00 92.88 155 GLU A O 1
ATOM 1138 N N . GLY A 1 156 ? -2.737 12.102 -17.580 1.00 92.00 156 GLY A N 1
ATOM 1139 C CA . GLY A 1 156 ? -3.835 12.721 -18.318 1.00 92.00 156 GLY A CA 1
ATOM 1140 C C . GLY A 1 156 ? -4.894 13.402 -17.444 1.00 92.00 156 GLY A C 1
ATOM 1141 O O . GLY A 1 156 ? -5.732 14.142 -17.968 1.00 92.00 156 GLY A O 1
ATOM 1142 N N . ALA A 1 157 ? -4.888 13.176 -16.128 1.00 93.50 157 ALA A N 1
ATOM 1143 C CA . ALA A 1 157 ? -5.872 13.754 -15.220 1.00 93.50 157 ALA A CA 1
ATOM 1144 C C . ALA A 1 157 ? -5.614 15.240 -14.924 1.00 93.50 157 ALA A C 1
ATOM 1146 O O . ALA A 1 157 ? -4.495 15.678 -14.660 1.00 93.50 157 ALA A O 1
ATOM 1147 N N . ASP A 1 158 ? -6.694 16.025 -14.877 1.00 94.25 158 ASP A N 1
ATOM 1148 C CA . ASP A 1 158 ? -6.630 17.397 -14.380 1.00 94.25 158 ASP A CA 1
ATOM 1149 C C . ASP A 1 158 ? -6.339 17.418 -12.867 1.00 94.25 158 ASP A C 1
ATOM 1151 O O . ASP A 1 158 ? -6.839 16.596 -12.093 1.00 94.25 158 ASP A O 1
ATOM 1155 N N . ASN A 1 159 ? -5.566 18.406 -12.414 1.00 91.12 159 ASN A N 1
ATOM 1156 C CA . ASN A 1 159 ? -5.160 18.521 -11.012 1.00 91.12 159 ASN A CA 1
ATOM 1157 C C . ASN A 1 159 ? -6.343 18.749 -10.046 1.00 91.12 159 ASN A C 1
ATOM 1159 O O . ASN A 1 159 ? -6.188 18.590 -8.838 1.00 91.12 159 ASN A O 1
ATOM 1163 N N . THR A 1 160 ? -7.521 19.137 -10.544 1.00 94.25 160 THR A N 1
ATOM 1164 C CA . THR A 1 160 ? -8.757 19.233 -9.749 1.00 94.25 160 THR A CA 1
ATOM 1165 C C . THR A 1 160 ? -9.444 17.883 -9.524 1.00 94.25 160 THR A C 1
ATOM 1167 O O . THR A 1 160 ? -10.344 17.800 -8.691 1.00 94.25 160 THR A O 1
ATOM 1170 N N . VAL A 1 161 ? -9.021 16.829 -10.227 1.00 96.00 161 VAL A N 1
ATOM 1171 C CA . VAL A 1 161 ? -9.537 15.459 -10.087 1.00 96.00 161 VAL A CA 1
ATOM 1172 C C . VAL A 1 161 ? -8.678 14.654 -9.112 1.00 96.00 161 VAL A C 1
ATOM 1174 O O . VAL A 1 161 ? -9.224 13.978 -8.236 1.00 96.00 161 VAL A O 1
ATOM 1177 N N . LEU A 1 162 ? -7.352 14.773 -9.223 1.00 96.38 162 LEU A N 1
ATOM 1178 C CA . LEU A 1 162 ? -6.377 14.038 -8.413 1.00 96.38 162 LEU A CA 1
ATOM 1179 C C . LEU A 1 162 ? -6.578 14.264 -6.907 1.00 96.38 162 LEU A C 1
ATOM 1181 O O . LEU A 1 162 ? -6.602 15.394 -6.419 1.00 96.38 162 LEU A O 1
ATOM 1185 N N . GLY A 1 163 ? -6.712 13.172 -6.162 1.00 95.38 163 GLY A N 1
ATOM 1186 C CA . GLY A 1 163 ? -6.875 13.180 -4.711 1.00 95.38 163 GLY A CA 1
ATOM 1187 C C . GLY A 1 163 ? -8.195 13.780 -4.226 1.00 95.38 163 GLY A C 1
ATOM 1188 O O . GLY A 1 163 ? -8.288 14.229 -3.083 1.00 95.38 163 GLY A O 1
ATOM 1189 N N . THR A 1 164 ? -9.212 13.825 -5.090 1.00 96.25 164 THR A N 1
ATOM 1190 C CA . THR A 1 164 ? -10.542 14.344 -4.754 1.00 96.25 164 THR A CA 1
ATOM 1191 C C . THR A 1 164 ? -11.617 13.266 -4.862 1.00 96.25 164 THR A C 1
ATOM 1193 O O . THR A 1 164 ? -11.413 12.201 -5.441 1.00 96.25 164 THR A O 1
ATOM 1196 N N . ALA A 1 165 ? -12.817 13.575 -4.363 1.00 95.38 165 ALA A N 1
ATOM 1197 C CA . ALA A 1 165 ? -13.989 12.721 -4.545 1.00 95.38 165 ALA A CA 1
ATOM 1198 C C . ALA A 1 165 ? -14.396 12.543 -6.022 1.00 95.38 165 ALA A C 1
ATOM 1200 O O . ALA A 1 165 ? -15.090 11.583 -6.330 1.00 95.38 165 ALA A O 1
ATOM 1201 N N . VAL A 1 166 ? -13.978 13.444 -6.924 1.00 96.25 166 VAL A N 1
ATOM 1202 C CA . VAL A 1 166 ? -14.244 13.334 -8.370 1.00 96.25 166 VAL A CA 1
ATOM 1203 C C . VAL A 1 166 ? -13.365 12.258 -9.005 1.00 96.25 166 VAL A C 1
ATOM 1205 O O . VAL A 1 166 ? -13.833 11.525 -9.868 1.00 96.25 166 VAL A O 1
ATOM 1208 N N . GLY A 1 167 ? -12.107 12.148 -8.566 1.00 96.50 167 GLY A N 1
ATOM 1209 C CA . GLY A 1 167 ? -11.183 11.105 -9.019 1.00 96.50 167 GLY A CA 1
ATOM 1210 C C . GLY A 1 167 ? -11.390 9.753 -8.338 1.00 96.50 167 GLY A C 1
ATOM 1211 O O . GLY A 1 167 ? -10.813 8.760 -8.775 1.00 96.50 167 GLY A O 1
ATOM 1212 N N . ALA A 1 168 ? -12.192 9.699 -7.271 1.00 97.12 168 ALA A N 1
ATOM 1213 C CA . ALA A 1 168 ? -12.451 8.472 -6.534 1.00 97.12 168 ALA A CA 1
ATOM 1214 C C . ALA A 1 168 ? -13.382 7.530 -7.304 1.00 97.12 168 ALA A C 1
ATOM 1216 O O . ALA A 1 168 ? -14.461 7.926 -7.745 1.00 97.12 168 ALA A O 1
ATOM 1217 N N . ALA A 1 169 ? -12.994 6.260 -7.394 1.00 96.50 169 ALA A N 1
ATOM 1218 C CA . ALA A 1 169 ? -13.798 5.199 -7.983 1.00 96.50 169 ALA A CA 1
ATOM 1219 C C . ALA A 1 169 ? -14.034 4.067 -6.972 1.00 96.50 169 ALA A C 1
ATOM 1221 O O . ALA A 1 169 ? -13.285 3.884 -6.008 1.00 96.50 169 ALA A O 1
ATOM 1222 N N . ASN A 1 170 ? -15.120 3.323 -7.169 1.00 95.94 170 ASN A N 1
ATOM 1223 C CA . ASN A 1 170 ? -15.496 2.190 -6.331 1.00 95.94 170 ASN A CA 1
ATOM 1224 C C . ASN A 1 170 ? -16.288 1.142 -7.136 1.00 95.94 170 ASN A C 1
ATOM 1226 O O . ASN A 1 170 ? -16.617 1.355 -8.308 1.00 95.94 170 ASN A O 1
ATOM 1230 N N . ASP A 1 171 ? -16.573 0.012 -6.493 1.00 93.44 171 ASP A N 1
ATOM 1231 C CA . ASP A 1 171 ? -17.445 -1.056 -6.996 1.00 93.44 171 ASP A CA 1
ATOM 1232 C C . ASP A 1 171 ? -17.049 -1.617 -8.377 1.00 93.44 171 ASP A C 1
ATOM 1234 O O . ASP A 1 171 ? -15.912 -2.050 -8.557 1.00 93.44 171 ASP A O 1
ATOM 1238 N N . GLY A 1 172 ? -17.967 -1.633 -9.353 1.00 88.69 172 GLY A N 1
ATOM 1239 C CA . GLY A 1 172 ? -17.763 -2.222 -10.680 1.00 88.69 172 GLY A CA 1
ATOM 1240 C C . GLY A 1 172 ? -16.660 -1.578 -11.526 1.00 88.69 172 GLY A C 1
ATOM 1241 O O . GLY A 1 172 ? -16.260 -2.166 -12.526 1.00 88.69 172 GLY A O 1
ATOM 1242 N N . ASN A 1 173 ? -16.142 -0.414 -11.124 1.00 90.81 173 ASN A N 1
ATOM 1243 C CA . ASN A 1 173 ? -14.968 0.198 -11.754 1.00 90.81 173 ASN A CA 1
ATOM 1244 C C . ASN A 1 173 ? -13.647 -0.361 -11.197 1.00 90.81 173 ASN A C 1
ATOM 1246 O O . ASN A 1 173 ? -12.604 -0.209 -11.820 1.00 90.81 173 ASN A O 1
ATOM 1250 N N . CYS A 1 174 ? -13.689 -1.010 -10.033 1.00 94.25 174 CYS A N 1
ATOM 1251 C CA . CYS A 1 174 ? -12.532 -1.482 -9.282 1.00 94.25 174 CYS A CA 1
ATOM 1252 C C . CYS A 1 174 ? -12.380 -2.999 -9.423 1.00 94.25 174 CYS A C 1
ATOM 1254 O O . CYS A 1 174 ? -12.636 -3.771 -8.492 1.00 94.25 174 CYS A O 1
ATOM 1256 N N . VAL A 1 175 ? -12.026 -3.420 -10.639 1.00 91.88 175 VAL A N 1
ATOM 1257 C CA . VAL A 1 175 ? -11.940 -4.836 -11.036 1.00 91.88 175 VAL A CA 1
ATOM 1258 C C . VAL A 1 175 ? -10.512 -5.341 -11.231 1.00 91.88 175 VAL A C 1
ATOM 1260 O O . VAL A 1 175 ? -10.310 -6.548 -11.115 1.00 91.88 175 VAL A O 1
ATOM 1263 N N . THR A 1 176 ? -9.551 -4.450 -11.489 1.00 92.12 176 THR A N 1
ATOM 1264 C CA . THR A 1 176 ? -8.125 -4.776 -11.648 1.00 92.12 176 THR A CA 1
ATOM 1265 C C . THR A 1 176 ? -7.388 -4.536 -10.336 1.00 92.12 176 THR A C 1
ATOM 1267 O O . THR A 1 176 ? -7.027 -5.489 -9.642 1.00 92.12 176 THR A O 1
ATOM 1270 N N . ASP A 1 177 ? -7.314 -3.269 -9.932 1.00 95.75 177 ASP A N 1
ATOM 1271 C CA . ASP A 1 177 ? -6.529 -2.813 -8.796 1.00 95.75 177 ASP A CA 1
ATOM 1272 C C . ASP A 1 177 ? -7.391 -2.031 -7.825 1.00 95.75 177 ASP A C 1
ATOM 1274 O O . ASP A 1 177 ? -8.133 -1.120 -8.190 1.00 95.75 177 ASP A O 1
ATOM 1278 N N . PHE A 1 178 ? -7.342 -2.414 -6.557 1.00 98.00 178 PHE A N 1
ATOM 1279 C CA . PHE A 1 178 ? -8.175 -1.805 -5.537 1.00 98.00 178 PHE A CA 1
ATOM 1280 C C . PHE A 1 178 ? -7.694 -2.136 -4.135 1.00 98.00 178 PHE A C 1
ATOM 1282 O O . PHE A 1 178 ? -6.994 -3.117 -3.877 1.00 98.00 178 PHE A O 1
ATOM 1289 N N . VAL A 1 179 ? -8.153 -1.324 -3.190 1.00 98.75 179 VAL A N 1
ATOM 1290 C CA . VAL A 1 179 ? -8.150 -1.690 -1.778 1.00 98.75 179 VAL A CA 1
ATOM 1291 C C . VAL A 1 179 ? -9.544 -2.127 -1.352 1.00 98.75 179 VAL A C 1
ATOM 1293 O O . VAL A 1 179 ? -10.545 -1.606 -1.847 1.00 98.75 179 VAL A O 1
ATOM 1296 N N . VAL A 1 180 ? -9.610 -3.069 -0.413 1.00 98.69 180 VAL A N 1
ATOM 1297 C CA . VAL A 1 180 ? -10.866 -3.507 0.200 1.00 98.69 180 VAL A CA 1
ATOM 1298 C C . VAL A 1 180 ? -10.959 -2.975 1.621 1.00 98.69 180 VAL A C 1
ATOM 1300 O O . VAL A 1 180 ? -10.083 -3.248 2.446 1.00 98.69 180 VAL A O 1
ATOM 1303 N N . ILE A 1 181 ? -12.041 -2.257 1.914 1.00 98.69 181 ILE A N 1
ATOM 1304 C CA . ILE A 1 181 ? -12.391 -1.781 3.255 1.00 98.69 181 ILE A CA 1
ATOM 1305 C C . ILE A 1 181 ? -13.763 -2.367 3.613 1.00 98.69 181 ILE A C 1
ATOM 1307 O O . ILE A 1 181 ? -14.764 -1.965 3.021 1.00 98.69 181 ILE A O 1
ATOM 1311 N N . PRO A 1 182 ? -13.852 -3.308 4.573 1.00 98.31 182 PRO A N 1
ATOM 1312 C CA . PRO A 1 182 ? -15.096 -4.034 4.829 1.00 98.31 182 PRO A CA 1
ATOM 1313 C C . PRO A 1 182 ? -16.214 -3.166 5.423 1.00 98.31 182 PRO A C 1
ATOM 1315 O O . PRO A 1 182 ? -16.007 -2.496 6.436 1.00 98.31 182 PRO A O 1
ATOM 1318 N N . ASN A 1 183 ? -17.424 -3.265 4.866 1.00 97.94 183 ASN A N 1
ATOM 1319 C CA . ASN A 1 183 ? -18.646 -2.575 5.317 1.00 97.94 183 ASN A CA 1
ATOM 1320 C C . ASN A 1 183 ? -18.444 -1.078 5.667 1.00 97.94 183 ASN A C 1
ATOM 1322 O O . ASN A 1 183 ? -18.638 -0.680 6.823 1.00 97.94 183 ASN A O 1
ATOM 1326 N N . PRO A 1 184 ? -18.008 -0.247 4.705 1.00 98.38 184 PRO A N 1
ATOM 1327 C CA . PRO A 1 184 ? -17.677 1.143 4.964 1.00 98.38 184 PRO A CA 1
ATOM 1328 C C . PRO A 1 184 ? -18.911 2.057 4.917 1.00 98.38 184 PRO A C 1
ATOM 1330 O O . PRO A 1 184 ? -19.850 1.857 4.139 1.00 98.38 184 PRO A O 1
ATOM 1333 N N . THR A 1 185 ? -18.867 3.127 5.707 1.00 98.69 185 THR A N 1
ATOM 1334 C CA . THR A 1 185 ? -19.742 4.299 5.586 1.00 98.69 185 THR A CA 1
ATOM 1335 C C . THR A 1 185 ? -18.929 5.525 5.187 1.00 98.69 185 THR A C 1
ATOM 1337 O O . THR A 1 185 ? -17.770 5.669 5.573 1.00 98.69 185 THR A O 1
ATOM 1340 N N . VAL A 1 186 ? -19.516 6.437 4.415 1.00 98.38 186 VAL A N 1
ATOM 1341 C CA . VAL A 1 186 ? -18.887 7.722 4.085 1.00 98.38 186 VAL A CA 1
ATOM 1342 C C . VAL A 1 186 ? -18.782 8.553 5.359 1.00 98.38 186 VAL A C 1
ATOM 1344 O O . VAL A 1 186 ? -19.796 8.867 5.981 1.00 98.38 186 VAL A O 1
ATOM 1347 N N . ALA A 1 187 ? -17.571 8.958 5.740 1.00 97.69 187 ALA A N 1
ATOM 1348 C CA . ALA A 1 187 ? -17.338 9.614 7.027 1.00 97.69 187 ALA A CA 1
ATOM 1349 C C . ALA A 1 187 ? -18.112 10.932 7.195 1.00 97.69 187 ALA A C 1
ATOM 1351 O O . ALA A 1 187 ? -18.542 11.257 8.298 1.00 97.69 187 ALA A O 1
ATOM 1352 N N . ALA A 1 188 ? -18.309 11.679 6.105 1.00 97.25 188 ALA A N 1
ATOM 1353 C CA . ALA A 1 188 ? -18.997 12.969 6.132 1.00 97.25 188 ALA A CA 1
ATOM 1354 C C . ALA A 1 188 ? -20.519 12.858 6.333 1.00 97.25 188 ALA A C 1
ATOM 1356 O O . ALA A 1 188 ? -21.134 13.793 6.839 1.00 97.25 188 ALA A O 1
ATOM 1357 N N . THR A 1 189 ? -21.137 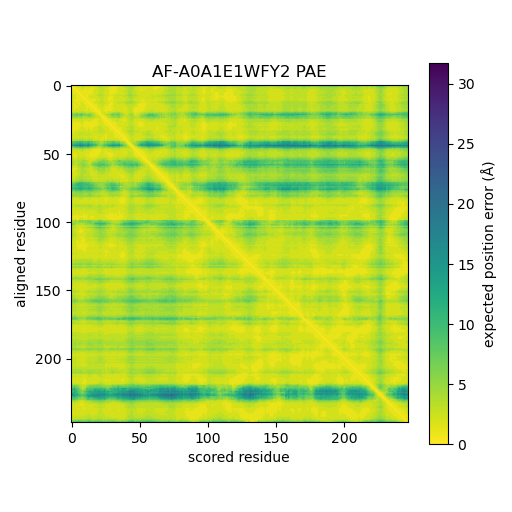11.747 5.919 1.00 97.56 189 THR A N 1
ATOM 1358 C CA . THR A 1 189 ? -22.605 11.599 5.898 1.00 97.56 189 THR A CA 1
ATOM 1359 C C . THR A 1 189 ? -23.116 10.449 6.761 1.00 97.56 189 THR A C 1
ATOM 1361 O O . THR A 1 189 ? -24.306 10.395 7.056 1.00 97.56 189 THR A O 1
ATOM 1364 N N . GLY A 1 190 ? -22.246 9.514 7.150 1.00 97.25 190 GLY A N 1
ATOM 1365 C CA . GLY A 1 190 ? -22.609 8.284 7.853 1.00 97.25 190 GLY A CA 1
ATOM 1366 C C . GLY A 1 190 ? -23.373 7.272 6.992 1.00 97.25 190 GLY A C 1
ATOM 1367 O O . GLY A 1 190 ? -23.796 6.239 7.506 1.00 97.25 190 GLY A O 1
ATOM 1368 N N . LEU A 1 191 ? -23.559 7.542 5.697 1.00 97.94 191 LEU A N 1
ATOM 1369 C CA . LEU A 1 191 ? -24.280 6.653 4.788 1.00 97.94 191 LEU A CA 1
ATOM 1370 C C . LEU A 1 191 ? -23.394 5.483 4.362 1.00 97.94 191 LEU A C 1
ATOM 1372 O O . LEU A 1 191 ? -22.200 5.662 4.126 1.00 97.94 191 LEU A O 1
ATOM 1376 N N . ALA A 1 192 ? -23.982 4.294 4.238 1.00 97.81 192 ALA A N 1
ATOM 1377 C CA . ALA A 1 192 ? -23.291 3.133 3.689 1.00 97.81 192 ALA A CA 1
ATOM 1378 C C . ALA A 1 192 ? -22.804 3.424 2.262 1.00 97.81 192 ALA A C 1
ATOM 1380 O O . ALA A 1 192 ? -23.553 3.980 1.459 1.00 97.81 192 ALA A O 1
ATOM 1381 N N . VAL A 1 193 ? -21.566 3.032 1.951 1.00 97.56 193 VAL A N 1
ATOM 1382 C CA . VAL A 1 193 ? -21.016 3.181 0.591 1.00 97.56 193 VAL A CA 1
ATOM 1383 C C . VAL A 1 193 ? -21.691 2.195 -0.372 1.00 97.56 193 VAL A C 1
ATOM 1385 O O . VAL A 1 193 ? -21.894 2.516 -1.536 1.00 97.56 193 VAL A O 1
ATOM 1388 N N . GLY A 1 194 ? -22.083 1.012 0.118 1.00 95.50 194 GLY A N 1
ATOM 1389 C CA . GLY A 1 194 ? -22.750 -0.025 -0.684 1.00 95.50 194 GLY A CA 1
ATOM 1390 C C . GLY A 1 194 ? -21.800 -0.949 -1.454 1.00 95.50 194 GLY A C 1
ATOM 1391 O O . GLY A 1 194 ? -22.265 -1.833 -2.162 1.00 95.50 194 GLY A O 1
ATOM 1392 N N . THR A 1 195 ? -20.492 -0.780 -1.277 1.00 96.62 195 THR A N 1
ATOM 1393 C CA . THR A 1 195 ? -19.423 -1.629 -1.818 1.00 96.62 195 THR A CA 1
ATOM 1394 C C . THR A 1 195 ? -18.248 -1.633 -0.839 1.00 96.62 195 THR A C 1
ATOM 1396 O O . THR A 1 195 ? -18.206 -0.816 0.087 1.00 96.62 195 THR A O 1
ATOM 1399 N N . ASP A 1 196 ? -17.306 -2.549 -1.023 1.00 97.81 196 ASP A N 1
ATOM 1400 C CA . ASP A 1 196 ? -16.089 -2.667 -0.223 1.00 97.81 196 ASP A CA 1
ATOM 1401 C C . ASP A 1 196 ? -14.809 -2.363 -1.014 1.00 97.81 196 ASP A C 1
ATOM 1403 O O . ASP A 1 196 ? -13.754 -2.252 -0.392 1.00 97.81 196 ASP A O 1
ATOM 1407 N N . ARG A 1 197 ? -14.884 -2.171 -2.339 1.00 98.06 197 ARG A N 1
ATOM 1408 C CA . ARG A 1 197 ? -13.720 -1.936 -3.215 1.00 98.06 197 ARG A CA 1
ATOM 1409 C C . ARG A 1 197 ? -13.552 -0.466 -3.572 1.00 98.06 197 ARG A C 1
ATOM 1411 O O . ARG A 1 197 ? -14.511 0.180 -3.992 1.00 98.06 197 ARG A O 1
ATOM 1418 N N . PHE A 1 198 ? -12.319 0.024 -3.471 1.00 98.56 198 PHE A N 1
ATOM 1419 C CA . PHE A 1 198 ? -11.943 1.413 -3.740 1.00 98.56 198 PHE A CA 1
ATOM 1420 C C . PHE A 1 198 ? -10.707 1.474 -4.640 1.00 98.56 198 PHE A C 1
ATOM 1422 O O . PHE A 1 198 ? -9.710 0.809 -4.361 1.00 98.56 198 PHE A O 1
ATOM 1429 N N . CYS A 1 199 ? -10.765 2.294 -5.685 1.00 97.81 199 CYS A N 1
ATOM 1430 C CA . CYS A 1 199 ? -9.712 2.473 -6.686 1.00 97.81 199 CYS A CA 1
ATOM 1431 C C . CYS A 1 199 ? -9.799 3.882 -7.303 1.00 97.81 199 CYS A C 1
ATOM 1433 O O . CYS A 1 199 ? -10.475 4.767 -6.767 1.00 97.81 199 CYS A O 1
ATOM 1435 N N . GLY A 1 200 ? -9.122 4.108 -8.428 1.00 96.62 200 GLY A N 1
ATOM 1436 C CA . GLY A 1 200 ? -9.144 5.388 -9.129 1.00 96.62 200 GLY A CA 1
ATOM 1437 C C . GLY A 1 200 ? -8.004 6.321 -8.720 1.00 96.62 200 GLY A C 1
ATOM 1438 O O . GLY A 1 200 ? -6.956 5.891 -8.227 1.00 96.62 200 GLY A O 1
ATOM 1439 N N . LEU A 1 201 ? -8.240 7.616 -8.921 1.00 97.12 201 LEU A N 1
ATOM 1440 C CA . LEU A 1 201 ? -7.274 8.709 -8.779 1.00 97.12 201 LEU A CA 1
ATOM 1441 C C . LEU A 1 201 ? -7.563 9.612 -7.572 1.00 97.12 201 LEU A C 1
ATOM 1443 O O . LEU A 1 201 ? -7.076 10.739 -7.489 1.00 97.12 201 LEU A O 1
ATOM 1447 N N . GLY A 1 202 ? -8.399 9.145 -6.652 1.00 97.38 202 GLY A N 1
ATOM 1448 C CA . GLY A 1 202 ? -8.742 9.828 -5.416 1.00 97.38 202 GLY A CA 1
ATOM 1449 C C . GLY A 1 202 ? -9.469 8.891 -4.465 1.00 97.38 202 GLY A C 1
ATOM 1450 O O . GLY A 1 202 ? -9.791 7.755 -4.807 1.00 97.38 202 GLY A O 1
ATOM 1451 N N . PHE A 1 203 ? -9.726 9.352 -3.248 1.00 98.06 203 PHE A N 1
ATOM 1452 C CA . PHE A 1 203 ? -10.348 8.529 -2.224 1.00 98.06 203 PHE A CA 1
ATOM 1453 C C . PHE A 1 203 ? -11.261 9.362 -1.331 1.00 98.06 203 PHE A C 1
ATOM 1455 O O . PHE A 1 203 ? -10.880 10.396 -0.783 1.00 98.06 203 PHE A O 1
ATOM 1462 N N . VAL A 1 204 ? -12.492 8.886 -1.162 1.00 97.75 204 VAL A N 1
ATOM 1463 C CA . VAL A 1 204 ? -13.452 9.476 -0.229 1.00 97.75 204 VAL A CA 1
ATOM 1464 C C . VAL A 1 204 ? -13.200 8.895 1.155 1.00 97.75 204 VAL A C 1
ATOM 1466 O O . VAL A 1 204 ? -13.155 7.681 1.315 1.00 97.75 204 VAL A O 1
ATOM 1469 N N . THR A 1 205 ? -13.075 9.753 2.169 1.00 98.62 205 THR A N 1
ATOM 1470 C CA . THR A 1 205 ? -12.904 9.315 3.559 1.00 98.62 205 THR A CA 1
ATOM 1471 C C . THR A 1 205 ? -14.056 8.411 3.994 1.00 98.62 205 THR A C 1
ATOM 1473 O O . THR A 1 205 ? -15.225 8.816 3.970 1.00 98.62 205 THR A O 1
ATOM 1476 N N . VAL A 1 206 ? -13.717 7.211 4.457 1.00 98.75 206 VAL A N 1
ATOM 1477 C CA . VAL A 1 206 ? -14.678 6.208 4.923 1.00 98.75 206 VAL A CA 1
ATOM 1478 C C . VAL A 1 206 ? -14.354 5.737 6.329 1.00 98.75 206 VAL A C 1
ATOM 1480 O O . VAL A 1 206 ? -13.201 5.732 6.755 1.00 98.75 206 VAL A O 1
ATOM 1483 N N . THR A 1 207 ? -15.389 5.309 7.038 1.00 98.81 207 THR A N 1
ATOM 1484 C CA . THR A 1 207 ? -15.307 4.689 8.355 1.00 98.81 207 THR A CA 1
ATOM 1485 C C . THR A 1 207 ? -15.780 3.244 8.257 1.00 98.81 207 THR A C 1
ATOM 1487 O O . THR A 1 207 ? -16.807 2.970 7.643 1.00 98.81 207 THR A O 1
ATOM 1490 N N . SER A 1 208 ? -15.074 2.316 8.896 1.00 98.56 208 SER A N 1
ATOM 1491 C CA . SER A 1 208 ? -15.497 0.927 9.062 1.00 98.56 208 SER A CA 1
ATOM 1492 C C . SER A 1 208 ? -15.533 0.554 10.540 1.00 98.56 208 SER A C 1
ATOM 1494 O O . SER A 1 208 ? -14.605 0.845 11.292 1.00 98.56 208 SER A O 1
ATOM 1496 N N . ALA A 1 209 ? -16.605 -0.115 10.958 1.00 98.00 209 ALA A N 1
ATOM 1497 C CA . ALA A 1 209 ? -16.725 -0.718 12.288 1.00 98.00 209 ALA A CA 1
ATOM 1498 C C . ALA A 1 209 ? -16.476 -2.240 12.270 1.00 98.00 209 ALA A C 1
ATOM 1500 O O . ALA A 1 209 ? -16.688 -2.915 13.281 1.00 98.00 209 ALA A O 1
ATOM 1501 N N . SER A 1 210 ? -16.058 -2.786 11.121 1.00 97.56 210 SER A N 1
ATOM 1502 C CA . SER A 1 210 ? -15.750 -4.207 10.948 1.00 97.56 210 SER A CA 1
ATOM 1503 C C . SER A 1 210 ? -14.497 -4.585 11.731 1.00 97.56 210 SER A C 1
ATOM 1505 O O . SER A 1 210 ? -13.555 -3.802 11.818 1.00 97.56 210 SER A O 1
ATOM 1507 N N . LYS A 1 211 ? -14.492 -5.781 12.326 1.00 95.00 211 LYS A N 1
ATOM 1508 C CA . LYS A 1 211 ? -13.428 -6.242 13.228 1.00 95.00 211 LYS A CA 1
ATOM 1509 C C . LYS A 1 211 ? -12.900 -7.607 12.770 1.00 95.00 211 LYS A C 1
ATOM 1511 O O . LYS A 1 211 ? -13.726 -8.456 12.432 1.00 95.00 211 LYS A O 1
ATOM 1516 N N . PRO A 1 212 ? -11.579 -7.855 12.835 1.00 95.31 212 PRO A N 1
ATOM 1517 C CA . PRO A 1 212 ? -10.519 -6.887 13.158 1.00 95.31 212 PRO A CA 1
ATOM 1518 C C . PRO A 1 212 ? -10.399 -5.770 12.101 1.00 95.31 212 PRO A C 1
ATOM 1520 O O . PRO A 1 212 ? -10.960 -5.892 11.015 1.00 95.31 212 PRO A O 1
ATOM 1523 N N . PHE A 1 213 ? -9.690 -4.678 12.415 1.00 98.00 213 PHE A N 1
ATOM 1524 C CA . PHE A 1 213 ? -9.419 -3.625 11.429 1.00 98.00 213 PHE A CA 1
ATOM 1525 C C . PHE A 1 213 ? -8.401 -4.129 10.408 1.00 98.00 213 PHE A C 1
ATOM 1527 O O . PHE A 1 213 ? -7.221 -4.309 10.726 1.00 98.00 213 PHE A O 1
ATOM 1534 N N . VAL A 1 214 ? -8.876 -4.370 9.187 1.00 97.94 214 VAL A N 1
ATOM 1535 C CA . VAL A 1 214 ? -8.073 -4.885 8.079 1.00 97.94 214 VAL A CA 1
ATOM 1536 C C . VAL A 1 214 ? -8.413 -4.118 6.808 1.00 97.94 214 VAL A C 1
ATOM 1538 O O . VAL A 1 214 ? -9.585 -3.900 6.504 1.00 97.94 214 VAL A O 1
ATOM 1541 N N . LEU A 1 215 ? -7.373 -3.733 6.073 1.00 98.44 215 LEU A N 1
ATOM 1542 C CA . LEU A 1 215 ? -7.444 -3.255 4.699 1.00 98.44 215 LEU A CA 1
ATOM 1543 C C . LEU A 1 215 ? -6.763 -4.297 3.815 1.00 98.44 215 LEU A C 1
ATOM 1545 O O . LEU A 1 215 ? -5.644 -4.707 4.115 1.00 98.44 215 LEU A O 1
ATOM 1549 N N . TYR A 1 216 ? -7.414 -4.729 2.741 1.00 98.44 216 TYR A N 1
ATOM 1550 C CA . TYR A 1 216 ? -6.789 -5.635 1.774 1.00 98.44 216 TYR A CA 1
ATOM 1551 C C . TYR A 1 216 ? -6.333 -4.858 0.552 1.00 98.44 216 TYR A C 1
ATOM 1553 O O . TYR A 1 216 ? -6.959 -3.869 0.182 1.00 98.44 216 TYR A O 1
ATOM 1561 N N . VAL A 1 217 ? -5.256 -5.314 -0.067 1.00 98.50 217 VAL A N 1
ATOM 1562 C CA . VAL A 1 217 ? -4.716 -4.751 -1.302 1.00 98.50 217 VAL A CA 1
ATOM 1563 C C . VAL A 1 217 ? -4.768 -5.833 -2.358 1.00 98.50 217 VAL A C 1
ATOM 1565 O O . VAL A 1 217 ? -4.283 -6.937 -2.110 1.00 98.50 217 VAL A O 1
ATOM 1568 N N . VAL A 1 218 ? -5.345 -5.508 -3.509 1.00 98.00 218 VAL A N 1
ATOM 1569 C CA . VAL A 1 218 ? -5.372 -6.366 -4.689 1.00 98.00 218 VAL A CA 1
ATOM 1570 C C . VAL A 1 218 ? -4.855 -5.549 -5.859 1.00 98.00 218 VAL A C 1
ATOM 1572 O O . VAL A 1 218 ? -5.376 -4.468 -6.119 1.00 98.00 218 VAL A O 1
ATOM 1575 N N . THR A 1 219 ? -3.832 -6.058 -6.533 1.00 96.88 219 THR A N 1
ATOM 1576 C CA . THR A 1 219 ? -3.378 -5.551 -7.826 1.00 96.88 219 THR A CA 1
ATOM 1577 C C . THR A 1 219 ? -3.232 -6.711 -8.795 1.00 96.88 219 THR A C 1
ATOM 1579 O O . THR A 1 219 ? -2.907 -7.829 -8.373 1.00 96.88 219 THR A O 1
ATOM 1582 N N . ASN A 1 220 ? -3.496 -6.489 -10.077 1.00 92.44 220 ASN A N 1
ATOM 1583 C CA . ASN A 1 220 ? -3.291 -7.504 -11.108 1.00 92.44 220 ASN A CA 1
ATOM 1584 C C . ASN A 1 220 ? -2.077 -7.139 -11.978 1.00 92.44 220 ASN A C 1
ATOM 1586 O O . ASN A 1 220 ? -1.186 -6.442 -11.506 1.00 92.44 220 ASN A O 1
ATOM 1590 N N . GLY A 1 221 ? -1.946 -7.739 -13.162 1.00 88.75 221 GLY A N 1
ATOM 1591 C CA . GLY A 1 221 ? -0.881 -7.416 -14.118 1.00 88.75 221 GLY A CA 1
ATOM 1592 C C . GLY A 1 221 ? -1.386 -6.697 -15.367 1.00 88.75 221 GLY A C 1
ATOM 1593 O O . GLY A 1 221 ? -0.657 -6.646 -16.355 1.00 88.75 221 GLY A O 1
ATOM 1594 N N . ASP A 1 222 ? -2.631 -6.217 -15.357 1.00 83.50 222 ASP A N 1
ATOM 1595 C CA . ASP A 1 222 ? -3.281 -5.614 -16.520 1.00 83.50 222 ASP A CA 1
ATOM 1596 C C . ASP A 1 222 ? -3.093 -4.088 -16.516 1.00 83.50 222 ASP A C 1
ATOM 1598 O O . ASP A 1 222 ? -4.060 -3.343 -16.471 1.00 83.50 222 ASP A O 1
ATOM 1602 N N . GLU A 1 223 ? -1.847 -3.623 -16.617 1.00 83.62 223 GLU A N 1
ATOM 1603 C CA . GLU A 1 223 ? -1.511 -2.182 -16.621 1.00 83.62 223 GLU A CA 1
ATOM 1604 C C . GLU A 1 223 ? -1.616 -1.549 -18.029 1.00 83.62 223 GLU A C 1
ATOM 1606 O O . GLU A 1 223 ? -1.515 -0.337 -18.231 1.00 83.62 223 GLU A O 1
ATOM 1611 N N . GLY A 1 224 ? -1.774 -2.390 -19.055 1.00 76.31 224 GLY A N 1
ATOM 1612 C CA . GLY A 1 224 ? -1.806 -1.985 -20.455 1.00 76.31 224 GLY A CA 1
ATOM 1613 C C . GLY A 1 224 ? -3.193 -1.581 -20.953 1.00 76.31 224 GLY A C 1
ATOM 1614 O O . GLY A 1 224 ? -4.226 -2.030 -20.460 1.00 76.31 224 GLY A O 1
ATOM 1615 N N . ALA A 1 225 ? -3.222 -0.787 -22.024 1.00 73.75 225 ALA A N 1
ATOM 1616 C CA . ALA A 1 225 ? -4.471 -0.429 -22.681 1.00 73.75 225 ALA A CA 1
ATOM 1617 C C . ALA A 1 225 ? -5.099 -1.670 -23.334 1.00 73.75 225 ALA A C 1
ATOM 1619 O O . ALA A 1 225 ? -4.473 -2.329 -24.171 1.00 73.75 225 ALA A O 1
ATOM 1620 N N . THR A 1 226 ? -6.359 -1.960 -23.020 1.00 73.88 226 THR A N 1
ATOM 1621 C CA . THR A 1 226 ? -7.159 -2.937 -23.769 1.00 73.88 226 THR A CA 1
ATOM 1622 C C . THR A 1 226 ? -8.164 -2.223 -24.672 1.00 73.88 226 THR A C 1
ATOM 1624 O O . THR A 1 226 ? -8.318 -1.004 -24.644 1.00 73.88 226 THR A O 1
ATOM 1627 N N . ALA A 1 227 ? -8.902 -2.982 -25.487 1.00 69.81 227 ALA A N 1
ATOM 1628 C CA . ALA A 1 227 ? -9.976 -2.422 -26.310 1.00 69.81 227 ALA A CA 1
ATOM 1629 C C . ALA A 1 227 ? -11.100 -1.761 -25.480 1.00 69.81 227 ALA A C 1
ATOM 1631 O O . ALA A 1 227 ? -11.893 -0.999 -26.030 1.00 69.81 227 ALA A O 1
ATOM 1632 N N . THR A 1 228 ? -11.192 -2.075 -24.184 1.00 69.00 228 THR A N 1
ATOM 1633 C CA . THR A 1 228 ? -12.284 -1.643 -23.299 1.00 69.00 228 THR A CA 1
ATOM 1634 C C . THR A 1 228 ? -11.816 -0.973 -22.009 1.00 69.00 228 THR A C 1
ATOM 1636 O O . THR A 1 228 ? -12.650 -0.415 -21.302 1.00 69.00 228 THR A O 1
ATOM 1639 N N . THR A 1 229 ? -10.519 -1.009 -21.699 1.00 70.44 229 THR A N 1
ATOM 1640 C CA . THR A 1 229 ? -9.931 -0.377 -20.510 1.00 70.44 229 THR A CA 1
ATOM 1641 C C . THR A 1 229 ? -8.758 0.512 -20.929 1.00 70.44 229 THR A C 1
ATOM 1643 O O . THR A 1 229 ? -7.864 0.039 -21.636 1.00 70.44 229 THR A O 1
ATOM 1646 N N . PRO A 1 230 ? -8.752 1.803 -20.551 1.00 76.62 230 PRO A N 1
ATOM 1647 C CA . PRO A 1 230 ? -7.560 2.641 -20.660 1.00 76.62 230 PRO A CA 1
ATOM 1648 C C . PRO A 1 230 ? -6.377 2.011 -19.902 1.00 76.62 230 PRO A C 1
ATOM 1650 O O . PRO A 1 230 ? -6.623 1.225 -18.988 1.00 76.62 230 PRO A O 1
ATOM 1653 N N . PRO A 1 231 ? -5.124 2.332 -20.270 1.00 84.69 231 PRO A N 1
ATOM 1654 C CA . PRO A 1 231 ? -3.964 1.885 -19.506 1.00 84.69 231 PRO A CA 1
ATOM 1655 C C . PRO A 1 231 ? -3.939 2.549 -18.125 1.00 84.69 231 PRO A C 1
ATOM 1657 O O . PRO A 1 231 ? -4.430 3.672 -17.965 1.00 84.69 231 PRO A O 1
ATOM 1660 N N . ASP A 1 232 ? -3.295 1.887 -17.174 1.00 90.25 232 ASP A N 1
ATOM 1661 C CA . ASP A 1 232 ? -2.880 2.495 -15.916 1.00 90.25 232 ASP A CA 1
ATOM 1662 C C . ASP A 1 232 ? -1.582 3.274 -16.158 1.00 90.25 232 ASP A C 1
ATOM 1664 O O . ASP A 1 232 ? -0.638 2.795 -16.797 1.00 90.25 232 ASP A O 1
ATOM 1668 N N . VAL A 1 233 ? -1.559 4.541 -15.738 1.00 93.81 233 VAL A N 1
ATOM 1669 C CA . VAL A 1 233 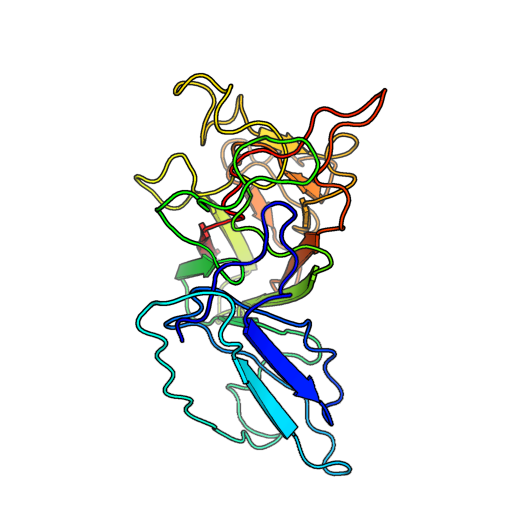? -0.470 5.469 -16.072 1.00 93.81 233 VAL A CA 1
ATOM 1670 C C . VAL A 1 233 ? -0.015 6.189 -14.824 1.00 93.81 233 VAL A C 1
ATOM 1672 O O . VAL A 1 233 ? -0.789 6.896 -14.177 1.00 93.81 233 VAL A O 1
ATOM 1675 N N . ALA A 1 234 ? 1.277 6.061 -14.522 1.00 94.75 234 ALA A N 1
ATOM 1676 C CA . ALA A 1 234 ? 1.944 6.772 -13.434 1.00 94.75 234 ALA A CA 1
ATOM 1677 C C . ALA A 1 234 ? 1.279 6.625 -12.046 1.00 94.75 234 ALA A C 1
ATOM 1679 O O . ALA A 1 234 ? 1.481 7.473 -11.166 1.00 94.75 234 ALA A O 1
ATOM 1680 N N . ASN A 1 235 ? 0.527 5.541 -11.819 1.00 95.38 235 ASN A N 1
ATOM 1681 C CA . ASN A 1 235 ? -0.065 5.220 -10.523 1.00 95.38 235 ASN A CA 1
ATOM 1682 C C . ASN A 1 235 ? 1.018 5.061 -9.451 1.00 95.38 235 ASN A C 1
ATOM 1684 O O . ASN A 1 235 ? 2.101 4.517 -9.681 1.00 95.38 235 ASN A O 1
ATOM 1688 N N . ARG A 1 236 ? 0.749 5.578 -8.248 1.00 95.94 236 ARG A N 1
ATOM 1689 C CA . ARG A 1 236 ? 1.688 5.508 -7.117 1.00 95.94 236 ARG A CA 1
ATOM 1690 C C . ARG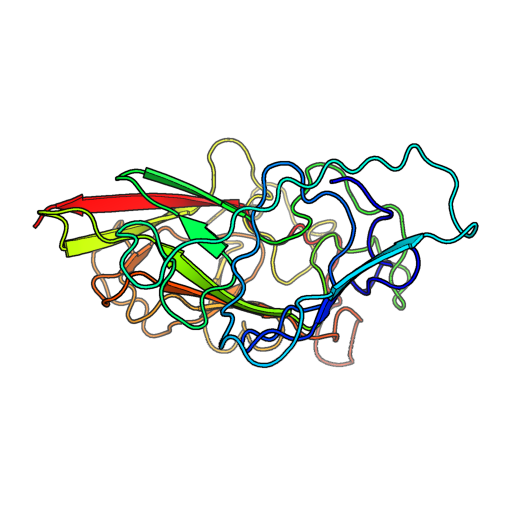 A 1 236 ? 1.341 4.411 -6.120 1.00 95.94 236 ARG A C 1
ATOM 1692 O O . ARG A 1 236 ? 2.133 4.133 -5.219 1.00 95.94 236 ARG A O 1
ATOM 1699 N N . GLY A 1 237 ? 0.161 3.814 -6.258 1.00 96.75 237 GLY A N 1
ATOM 1700 C CA . GLY A 1 237 ? -0.484 3.037 -5.213 1.00 96.75 237 GLY A CA 1
ATOM 1701 C C . GLY A 1 237 ? -1.157 3.969 -4.206 1.00 96.75 237 GLY A C 1
ATOM 1702 O O . GLY A 1 237 ? -1.847 4.921 -4.581 1.00 96.75 237 GLY A O 1
ATOM 1703 N N . PHE A 1 238 ? -0.966 3.714 -2.910 1.00 98.19 238 PHE A N 1
ATOM 1704 C CA . PHE A 1 238 ? -1.636 4.502 -1.877 1.00 98.19 238 PHE A CA 1
ATOM 1705 C C . PHE A 1 238 ? -0.772 4.823 -0.653 1.00 98.19 238 PHE A C 1
ATOM 1707 O O . PHE A 1 238 ? 0.079 4.046 -0.220 1.00 98.19 238 PHE A O 1
ATOM 1714 N N . SER A 1 239 ? -1.083 5.968 -0.049 1.00 98.12 239 SER A N 1
ATOM 1715 C CA . SER A 1 239 ? -0.693 6.419 1.281 1.00 98.12 239 SER A CA 1
ATOM 1716 C C . SER A 1 239 ? -1.949 6.924 1.995 1.00 98.12 239 SER A C 1
ATOM 1718 O O . SER A 1 239 ? -2.389 8.058 1.795 1.00 98.12 239 SER A O 1
ATOM 1720 N N . LEU A 1 240 ? -2.526 6.0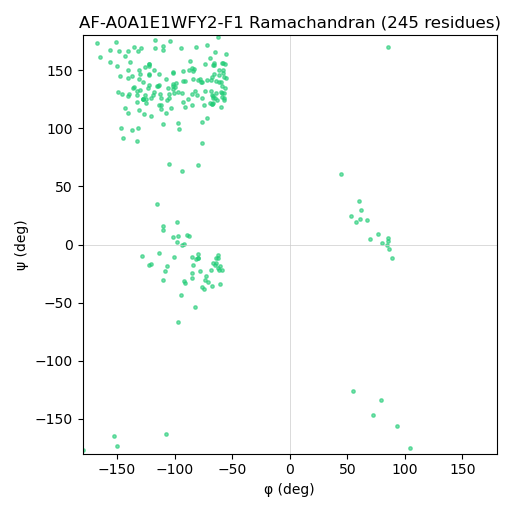96 2.861 1.00 98.62 240 LEU A N 1
ATOM 1721 C CA . LEU A 1 240 ? -3.739 6.423 3.611 1.00 98.62 240 LEU A CA 1
ATOM 1722 C C . LEU A 1 240 ? -3.401 6.717 5.071 1.00 98.62 240 LEU A C 1
ATOM 1724 O O . LEU A 1 240 ? -2.652 5.978 5.709 1.00 98.62 240 LEU A O 1
ATOM 1728 N N . ALA A 1 241 ? -3.975 7.781 5.618 1.00 98.69 241 ALA A N 1
ATOM 1729 C CA . ALA A 1 241 ? -4.024 7.987 7.054 1.00 98.69 241 ALA A CA 1
ATOM 1730 C C . ALA A 1 241 ? -5.153 7.139 7.649 1.00 98.69 241 ALA A C 1
ATOM 1732 O O . ALA A 1 241 ? -6.225 7.021 7.054 1.00 98.69 241 ALA A O 1
ATOM 1733 N N . TYR A 1 242 ? -4.924 6.570 8.831 1.00 98.81 242 TYR A N 1
ATOM 1734 C CA . TYR A 1 242 ? -5.989 5.979 9.631 1.00 98.81 242 TYR A CA 1
ATOM 1735 C C . TYR A 1 242 ? -6.131 6.685 10.975 1.00 98.81 242 TYR A C 1
ATOM 1737 O O . TYR A 1 242 ? -5.152 7.179 11.540 1.00 98.81 242 TYR A O 1
ATOM 1745 N N . ALA A 1 243 ? -7.355 6.687 11.496 1.00 98.75 243 ALA A N 1
ATOM 1746 C CA . ALA A 1 243 ? -7.675 7.107 12.851 1.00 98.75 243 ALA A CA 1
ATOM 1747 C C . ALA A 1 243 ? -8.736 6.179 13.447 1.00 98.75 243 ALA A C 1
ATOM 1749 O O . ALA A 1 243 ? -9.787 5.962 12.847 1.00 98.75 243 ALA A O 1
ATOM 1750 N N . GLN A 1 244 ? -8.479 5.626 14.627 1.00 98.62 244 GLN A N 1
ATOM 1751 C CA . GLN A 1 244 ? -9.474 4.852 15.356 1.00 98.62 244 GLN A CA 1
ATOM 1752 C C . GLN A 1 244 ? -10.486 5.790 16.016 1.00 98.62 244 GLN A C 1
ATOM 1754 O O . GLN A 1 244 ? -10.129 6.829 16.571 1.00 98.62 244 GLN A O 1
ATOM 1759 N N . ILE A 1 245 ? -11.755 5.397 15.984 1.00 98.44 245 ILE A N 1
ATOM 1760 C CA . ILE A 1 245 ? -12.877 6.119 16.580 1.00 98.44 245 ILE A CA 1
ATOM 1761 C C . ILE A 1 245 ? -13.303 5.392 17.853 1.00 98.44 245 ILE A C 1
ATOM 1763 O O . ILE A 1 245 ? -13.487 4.167 17.850 1.00 98.44 245 ILE A O 1
ATOM 1767 N N . ALA A 1 246 ? -13.423 6.157 18.937 1.00 97.62 246 ALA A N 1
ATOM 1768 C CA . ALA A 1 246 ? -13.857 5.646 20.227 1.00 97.62 246 ALA A CA 1
ATOM 1769 C C . ALA A 1 246 ? -15.247 5.001 20.124 1.00 97.62 246 ALA A C 1
ATOM 1771 O O . ALA A 1 246 ? -16.069 5.385 19.286 1.00 97.62 246 ALA A O 1
ATOM 1772 N N . CYS A 1 247 ? -15.481 4.007 20.974 1.00 93.62 247 CYS A N 1
ATOM 1773 C CA . CYS A 1 247 ? -16.834 3.650 21.370 1.00 93.62 247 CYS A CA 1
ATOM 1774 C C . CYS A 1 247 ? -17.437 4.835 22.168 1.00 93.62 247 CYS A C 1
ATOM 1776 O O . CYS A 1 247 ? -18.669 4.984 22.113 1.00 93.62 247 CYS A O 1
#

Organism: Pectinophora gossypiella (NCBI:txid13191)

Nearest PDB structures (foldseek):
  5fws-assembly1_A  TM=6.586E-01  e=5.407E-04  Homo sapiens
  6ojn-assembly1_C  TM=4.195E-01  e=7.056E-01  Singapore grouper iridovirus
  2ha1-assembly1_A  TM=1.209E-01  e=2.536E+00  Homo sapiens

Solvent-accessible surface area (backbone atoms only — not comparable to full-atom values): 13264 Å² total; per-residue (Å²): 52,37,46,45,57,33,40,15,48,9,43,50,77,60,14,32,36,40,50,42,51,42,77,36,85,51,65,76,41,35,15,47,41,63,92,65,66,80,51,68,48,72,86,84,83,49,76,72,44,77,47,79,49,78,54,87,90,64,92,73,92,66,45,77,80,86,87,86,80,89,78,59,96,81,43,91,82,62,64,64,88,75,26,37,31,69,47,64,69,58,55,52,75,50,64,45,71,18,43,60,90,73,77,37,87,39,55,20,94,68,72,41,52,3,20,38,30,54,36,60,36,74,47,32,36,32,41,52,79,53,93,70,44,53,31,40,34,42,33,62,33,83,100,40,48,57,23,27,17,46,36,45,48,57,79,82,47,55,82,83,28,41,42,24,69,81,24,32,40,43,42,93,77,32,75,62,26,28,38,37,42,56,74,27,20,34,61,93,75,67,44,71,65,86,48,38,36,37,14,20,30,8,51,68,43,29,30,26,62,53,80,77,46,53,40,34,41,39,28,39,73,80,36,47,59,52,101,87,40,81,35,45,20,46,24,26,24,33,30,34,28,38,38,55,36,71,107

Radius of gyration: 18.04 Å; Cα contacts (8 Å, |Δi|>4): 651; chains: 1; bounding box: 48×46×50 Å

Secondary structure (DSSP, 8-state):
-B-PPP-TTS---SEEEEEESSSS-PPPB-SB-TT--------SSS--EEEEEE-SSS-S--B------PPPTT-TTPPPTTEEEEE-SSEEEEE-TT--SSPEEEEPTTSSEEPSSPSS-EEEEEEPPPTTEEEEEEEEPTT-TTSEE-SSBTTTS-TTTTTSTTTEEEGGG-SSSEEE-SSEEETTT--B-S-SEEEESB---EEE--SSEEEEEE--S--S--SSSPPPBS--EEEEEEEEEE-

Foldseek 3Di:
DAFAFAAQLQECDAKWKAKDFFPAHDDIAHGDPPPFAFATHHPPPGDIDIDIDHHPPDDDDDDDDDDDDDDDPPHPPHDPPQAGAEEEDQKDKDFAGQQDDDWNCHADPQRFTGESHHAFDKGKYFYDDDPQFQKKKKAADPPDLLQAAWFDAPPPDDSVLRADPNFKDFDPVQDAWWKFFPQKAQPVPRHTPPGGTIHGRHDGMIMDRDPPGMMITGHHSQQDDDPPGHHRHRRSHHMMMMGTHGD

Sequence (247 aa):
MVLAQPDGDGVCTTDSVTVTGGNTVVPTICGDNTGQTIFVDFDGNTAITITVTATLATTFSRRWNIKLTQLGCDCPGIAPNGCLQYYTGLTGTIRSFNYGTAANTALSASLVTGTHQIANLNYGICIRMEAGYCAIQYSQTANDIYSFTVTGDVEGADNTVLGTAVGAANDGNCVTDFVVIPNPTVAATGLAVGTDRFCGLGFVTVTSASKPFVLYVVTNGDEGATATTPPDVANRGFSLAYAQIAC

pLDDT: mean 93.98, std 5.45, range [69.0, 98.88]